Protein AF-A0A1D3LAC5-F1 (afdb_monomer)

Sequence (269 aa):
IGIQTSLENLENKLLKITNINKKINDCLTETESIEKQISSSSINSQDTELSSLQTFLESIKDQKKNIEEQKTELDKLDSEIKSIENEVDQHKKNYEIGIIEKIKENAITNKEEIESIKTSIESTIKNVISVFNTNDLEGINTNENLEKYSTEMNNIYNEFITSYNLIINYSETASKEPITYDQIKNTRITAQNELLKIIESKNKSKSYLDNVKIKEVDRIITHFKNKLDNVNDKFTNEYSNINKGLEDISKSIENVKNSTDENSLFDIL

Solvent-accessible surface area (backbone atoms only — not comparable to full-atom values): 14756 Å² total; per-residue (Å²): 109,70,68,61,55,53,49,56,53,48,55,56,47,54,54,50,52,54,53,50,53,50,53,51,50,52,51,51,54,51,50,54,54,47,53,54,49,62,76,66,65,73,92,83,54,75,69,68,54,49,57,52,52,51,57,48,51,51,52,52,52,54,51,51,51,54,51,56,54,50,49,55,54,51,57,52,48,55,56,52,50,54,50,50,53,53,51,52,52,50,49,56,38,51,52,43,44,52,53,34,48,53,52,38,53,54,48,52,56,51,47,57,54,47,52,51,54,61,68,38,52,65,58,49,52,51,59,64,54,67,77,52,58,71,78,78,47,65,91,63,66,89,60,75,58,51,64,64,52,50,51,54,46,47,52,44,48,50,60,26,50,55,34,47,53,50,33,51,52,45,43,60,54,58,73,44,84,91,72,54,57,69,58,39,48,52,46,35,55,51,42,52,56,33,50,52,50,37,53,50,32,46,52,51,50,54,53,46,55,53,50,52,53,52,52,54,52,52,52,52,52,51,52,51,49,55,52,50,50,53,50,51,52,52,51,52,52,49,52,51,51,51,52,50,52,54,50,53,50,50,52,50,53,50,54,59,72,70,55,90,47,82,75,60,54,71,80,72,109

Mean predicted aligned error: 13.4 Å

Nearest PDB structures (foldseek):
  8to0-assembly1_F  TM=3.897E-01  e=8.262E-01  Mus musculus
  8to0-assembly1_Gc  TM=3.679E-01  e=1.638E+00  Mus musculus

Radius of gyration: 50.39 Å; Cα contacts (8 Å, |Δi|>4): 113; chains: 1; bounding box: 107×32×163 Å

pLDDT: mean 84.92, std 13.56, range [50.66, 98.56]

Secondary structure (DSSP, 8-state):
-HHHHHHHHHHHHHHHHHHHHHHHHHHHHHHHHHHHHHHH--S--TTHHHHHHHHHHHHHHHHHHHHHHHHHHHHHHHHHHHHHHHHHHHHHHHHHHHHHHHHHHHHHHHHHHHHHHHHTHHHHHHHHHTTS-TTTTTT--TTTTHHHHHHHHHHHHHHHHHHHHHHHHHHHHHTSSS--HHHHHHHHHHHHHHHHHHHHHHHHHHHHHHHHHHHHHHHHHHHHHHHHHHHHHHHHHHHHHHHHHHHHHHHHHHHHHH---HHHHTTT-

Organism: Plasmodium chabaudi adami (NCBI:txid5826)

Structure (mmCIF, N/CA/C/O backbone):
data_AF-A0A1D3LAC5-F1
#
_entry.id   AF-A0A1D3LAC5-F1
#
loop_
_atom_site.group_PDB
_atom_site.id
_atom_site.type_symbol
_atom_site.label_atom_id
_atom_site.label_alt_id
_atom_site.label_comp_id
_atom_site.label_asym_id
_atom_site.label_entity_id
_atom_site.label_seq_id
_atom_site.pdbx_PDB_ins_code
_atom_site.Cartn_x
_atom_site.Cartn_y
_atom_site.Cartn_z
_atom_site.occupancy
_atom_site.B_iso_or_equiv
_atom_site.auth_seq_id
_atom_site.auth_comp_id
_atom_site.auth_asym_id
_atom_site.auth_atom_id
_atom_site.pdbx_PDB_model_num
ATOM 1 N N . ILE A 1 1 ? -6.514 -14.540 29.157 1.00 50.88 1 ILE A N 1
ATOM 2 C CA . ILE A 1 1 ? -6.498 -14.793 30.618 1.00 50.88 1 ILE A CA 1
ATOM 3 C C . ILE A 1 1 ? -7.497 -13.870 31.319 1.00 50.88 1 ILE A C 1
ATOM 5 O O . ILE A 1 1 ? -8.486 -14.398 31.791 1.00 50.88 1 ILE A O 1
ATOM 9 N N . GLY A 1 2 ? -7.362 -12.534 31.259 1.00 54.84 2 GLY A N 1
ATOM 10 C CA . GLY A 1 2 ? -8.310 -11.599 31.907 1.00 54.84 2 GLY A CA 1
ATOM 11 C C . GLY A 1 2 ? -9.797 -11.791 31.555 1.00 54.84 2 GLY A C 1
ATOM 12 O O . GLY A 1 2 ? -10.600 -12.011 32.448 1.00 54.84 2 GLY A O 1
ATOM 13 N N . ILE A 1 3 ? -10.160 -11.821 30.264 1.00 51.50 3 ILE A N 1
ATOM 14 C CA . ILE A 1 3 ? -11.568 -11.968 29.822 1.00 51.50 3 ILE A CA 1
ATOM 15 C C . ILE A 1 3 ? -12.201 -13.282 30.301 1.00 51.50 3 ILE A C 1
ATOM 17 O O . ILE A 1 3 ? -13.363 -13.303 30.685 1.00 51.50 3 ILE A O 1
ATOM 21 N N . GLN A 1 4 ? -11.440 -14.377 30.288 1.00 61.69 4 GLN A N 1
ATOM 22 C CA . GLN A 1 4 ? -11.945 -15.697 30.665 1.00 61.69 4 GLN A CA 1
ATOM 23 C C . GLN A 1 4 ? -12.193 -15.786 32.173 1.00 61.69 4 GLN A C 1
ATOM 25 O O . GLN A 1 4 ? -13.237 -16.274 32.591 1.00 61.69 4 GLN A O 1
ATOM 30 N N . THR A 1 5 ? -11.292 -15.209 32.973 1.00 68.88 5 THR A N 1
ATOM 31 C CA . THR A 1 5 ? -11.492 -15.047 34.416 1.00 68.88 5 THR A CA 1
ATOM 32 C C . THR A 1 5 ? -12.693 -14.146 34.717 1.00 68.88 5 THR A C 1
ATOM 34 O O . THR A 1 5 ? -13.480 -14.466 35.603 1.00 68.88 5 THR A O 1
ATOM 37 N N . SER A 1 6 ? -12.890 -13.057 33.966 1.00 59.47 6 SER A N 1
ATOM 38 C CA . SER A 1 6 ? -14.070 -12.193 34.119 1.00 59.47 6 SER A CA 1
ATOM 39 C C . SER A 1 6 ? -15.375 -12.911 33.752 1.00 59.47 6 SER A C 1
ATOM 41 O O . SER A 1 6 ? -16.377 -12.717 34.437 1.00 59.47 6 SER A O 1
ATOM 43 N N . LEU A 1 7 ? -15.363 -13.773 32.727 1.00 65.44 7 LEU A N 1
ATOM 44 C CA . LEU A 1 7 ? -16.531 -14.547 32.293 1.00 65.44 7 LEU A CA 1
ATOM 45 C C . LEU A 1 7 ? -16.942 -15.601 33.333 1.00 65.44 7 LEU A C 1
ATOM 47 O O . LEU A 1 7 ? -18.101 -15.638 33.735 1.00 65.44 7 LEU A O 1
ATOM 51 N N . GLU A 1 8 ? -15.989 -16.396 33.831 1.00 72.94 8 GLU A N 1
ATOM 52 C CA . GLU A 1 8 ? -16.229 -17.370 34.913 1.00 72.94 8 GLU A CA 1
ATOM 53 C C . GLU A 1 8 ? -16.751 -16.688 36.183 1.00 72.94 8 GLU A C 1
ATOM 55 O O . GLU A 1 8 ? -17.609 -17.214 36.899 1.00 72.94 8 GLU A O 1
ATOM 60 N N . ASN A 1 9 ? -16.244 -15.490 36.479 1.00 69.19 9 ASN A N 1
ATOM 61 C CA . ASN A 1 9 ? -16.704 -14.719 37.624 1.00 69.19 9 ASN A CA 1
ATOM 62 C C . ASN A 1 9 ? -18.143 -14.209 37.415 1.00 69.19 9 ASN A C 1
ATOM 64 O O . ASN A 1 9 ? -18.931 -14.201 38.360 1.00 69.19 9 ASN A O 1
ATOM 68 N N . LEU A 1 10 ? -18.511 -13.837 36.183 1.00 69.88 10 LEU A N 1
ATOM 69 C CA . LEU A 1 10 ? -19.877 -13.454 35.817 1.00 69.88 10 LEU A CA 1
ATOM 70 C C . LEU A 1 10 ? -20.845 -14.638 35.957 1.00 69.88 10 LEU A C 1
ATOM 72 O O . LEU A 1 10 ? -21.894 -14.492 36.580 1.00 69.88 10 LEU A O 1
ATOM 76 N N . GLU A 1 11 ? -20.477 -15.818 35.452 1.00 74.25 11 GLU A N 1
ATOM 77 C CA . GLU A 1 11 ? -21.284 -17.043 35.558 1.00 74.25 11 GLU A CA 1
ATOM 78 C C . GLU A 1 11 ? -21.537 -17.434 37.020 1.00 74.25 11 GLU A C 1
ATOM 80 O O . GLU A 1 11 ? -22.682 -17.661 37.423 1.00 74.25 11 GLU A O 1
ATOM 85 N N . ASN A 1 12 ? -20.492 -17.417 37.853 1.00 75.62 12 ASN A N 1
ATOM 86 C CA . ASN A 1 12 ? -20.621 -17.680 39.288 1.00 75.62 12 ASN A CA 1
ATOM 87 C C . ASN A 1 12 ? -21.532 -16.666 39.997 1.00 75.62 12 ASN A C 1
ATOM 89 O O . ASN A 1 12 ? -22.262 -17.019 40.926 1.00 75.62 12 ASN A O 1
ATOM 93 N N . LYS A 1 13 ? -21.516 -15.399 39.574 1.00 65.69 13 LYS A N 1
ATOM 94 C CA . LYS A 1 13 ? -22.387 -14.355 40.131 1.00 65.69 13 LYS A CA 1
ATOM 95 C C . LYS A 1 13 ? -23.838 -14.507 39.675 1.00 65.69 13 LYS A C 1
ATOM 97 O O . LYS A 1 13 ? -24.741 -14.335 40.489 1.00 65.69 13 LYS A O 1
ATOM 102 N N . LEU A 1 14 ? -24.070 -14.913 38.429 1.00 73.94 14 LEU A N 1
ATOM 103 C CA . LEU A 1 14 ? -25.402 -15.214 37.892 1.00 73.94 14 LEU A CA 1
ATOM 104 C C . LEU A 1 14 ? -26.057 -16.381 38.652 1.00 73.94 14 LEU A C 1
ATOM 106 O O . LEU A 1 14 ? -27.243 -16.341 38.995 1.00 73.94 14 LEU A O 1
ATOM 110 N N . LEU A 1 15 ? -25.247 -17.372 39.032 1.00 77.19 15 LEU A N 1
ATOM 111 C CA . LEU A 1 15 ? -25.662 -18.460 39.914 1.00 77.19 15 LEU A CA 1
ATOM 112 C C . LEU A 1 15 ? -26.063 -17.952 41.315 1.00 77.19 15 LEU A C 1
ATOM 114 O O . LEU A 1 15 ? -27.087 -18.372 41.858 1.00 77.19 15 LEU A O 1
ATOM 118 N N . LYS A 1 16 ? -25.302 -17.007 41.891 1.00 73.69 16 LYS A N 1
ATOM 119 C CA . LYS A 1 16 ? -25.636 -16.378 43.185 1.00 73.69 16 LYS A CA 1
ATOM 120 C C . LYS A 1 16 ? -26.942 -15.581 43.128 1.00 73.69 16 LYS A C 1
ATOM 122 O O . LYS A 1 16 ? -27.767 -15.751 44.021 1.00 73.69 16 LYS A O 1
ATOM 127 N N . ILE A 1 17 ? -27.167 -14.790 42.074 1.00 71.75 17 ILE A N 1
ATOM 128 C CA . ILE A 1 17 ? -28.430 -14.055 41.861 1.00 71.75 17 ILE A CA 1
ATOM 129 C C . ILE A 1 17 ? -29.613 -15.024 41.814 1.00 71.75 17 ILE A C 1
ATOM 131 O O . ILE A 1 17 ? -30.630 -14.797 42.464 1.00 71.75 17 ILE A O 1
ATOM 135 N N . THR A 1 18 ? -29.467 -16.133 41.088 1.00 75.88 18 THR A N 1
ATOM 136 C CA . THR A 1 18 ? -30.522 -17.149 40.971 1.00 75.88 18 THR A CA 1
ATOM 137 C C . THR A 1 18 ? -30.885 -17.739 42.340 1.00 75.88 18 THR A C 1
ATOM 139 O O . THR A 1 18 ? -32.064 -17.895 42.662 1.00 75.88 18 THR A O 1
ATOM 142 N N . ASN A 1 19 ? -29.883 -17.995 43.188 1.00 73.38 19 ASN A N 1
ATOM 143 C CA . ASN A 1 19 ? -30.097 -18.454 44.562 1.00 73.38 19 ASN A CA 1
ATOM 144 C C . ASN A 1 19 ? -30.759 -17.395 45.459 1.00 73.38 19 ASN A C 1
ATOM 146 O O . ASN A 1 19 ? -31.609 -17.749 46.274 1.00 73.38 19 ASN A O 1
ATOM 150 N N . ILE A 1 20 ? -30.392 -16.118 45.319 1.00 70.31 20 ILE A N 1
ATOM 151 C CA . ILE A 1 20 ? -31.020 -15.007 46.052 1.00 70.31 20 ILE A CA 1
ATOM 152 C C . ILE A 1 20 ? -32.495 -14.878 45.656 1.00 70.31 20 ILE A C 1
ATOM 154 O O . ILE A 1 20 ? -33.356 -14.884 46.531 1.00 70.31 20 ILE A O 1
ATOM 158 N N . ASN A 1 21 ? -32.803 -14.871 44.355 1.00 71.19 21 ASN A N 1
ATOM 159 C CA . ASN A 1 21 ? -34.181 -14.818 43.856 1.00 71.19 21 ASN A CA 1
ATOM 160 C C . ASN A 1 21 ? -35.042 -15.954 44.414 1.00 71.19 21 ASN A C 1
ATOM 162 O O . ASN A 1 21 ? -36.188 -15.732 44.798 1.00 71.19 21 ASN A O 1
ATOM 166 N N . LYS A 1 22 ? -34.484 -17.166 44.500 1.00 79.62 22 LYS A N 1
ATOM 167 C CA . LYS A 1 22 ? -35.181 -18.303 45.102 1.00 79.62 22 LYS A CA 1
ATOM 168 C C . LYS A 1 22 ? -35.516 -18.046 46.576 1.00 79.62 22 LYS A C 1
ATOM 170 O O . LYS A 1 22 ? -36.669 -18.195 46.957 1.00 79.62 22 LYS A O 1
ATOM 175 N N . LYS A 1 23 ? -34.546 -17.583 47.373 1.00 72.88 23 LYS A N 1
ATOM 176 C CA . LYS A 1 23 ? -34.752 -17.268 48.799 1.00 72.88 23 LYS A CA 1
ATOM 177 C C . LYS A 1 23 ? -35.753 -16.132 49.022 1.00 72.88 23 LYS A C 1
ATOM 179 O O . LYS A 1 23 ? -36.526 -16.191 49.971 1.00 72.88 23 LYS A O 1
ATOM 184 N N . ILE A 1 24 ? -35.744 -15.109 48.166 1.00 67.88 24 ILE A N 1
ATOM 185 C CA . ILE A 1 24 ? -36.716 -14.007 48.220 1.00 67.88 24 ILE A CA 1
ATOM 186 C C . ILE A 1 24 ? -38.127 -14.532 47.945 1.00 67.88 24 ILE A C 1
ATOM 188 O O . ILE A 1 24 ? -39.043 -14.204 48.694 1.00 67.88 24 ILE A O 1
ATOM 192 N N . ASN A 1 25 ? -38.295 -15.375 46.922 1.00 73.31 25 ASN A N 1
ATOM 193 C CA . ASN A 1 25 ? -39.582 -16.005 46.631 1.00 73.31 25 ASN A CA 1
ATOM 194 C C . ASN A 1 25 ? -40.058 -16.881 47.794 1.00 73.31 25 ASN A C 1
ATOM 196 O O . ASN A 1 25 ? -41.220 -16.783 48.176 1.00 73.31 25 ASN A O 1
ATOM 200 N N . ASP A 1 26 ? -39.173 -17.681 48.395 1.00 76.50 26 ASP A N 1
ATOM 201 C CA . ASP A 1 26 ? -39.514 -18.498 49.566 1.00 76.50 26 ASP A CA 1
ATOM 202 C C . ASP A 1 26 ? -40.033 -17.609 50.716 1.00 76.50 26 ASP A C 1
ATOM 204 O O . ASP A 1 26 ? -41.108 -17.860 51.257 1.00 76.50 26 ASP A O 1
ATOM 208 N N . CYS A 1 27 ? -39.338 -16.501 51.005 1.00 64.56 27 CYS A N 1
ATOM 209 C CA . CYS A 1 27 ? -39.711 -15.525 52.036 1.00 64.56 27 CYS A CA 1
ATOM 210 C C . CYS A 1 27 ? -41.062 -14.837 51.743 1.00 64.56 27 CYS A C 1
ATOM 212 O O . CYS A 1 27 ? -41.895 -14.675 52.636 1.00 64.56 27 CYS A O 1
ATOM 214 N N . LEU A 1 28 ? -41.311 -14.471 50.480 1.00 72.50 28 LEU A N 1
ATOM 215 C CA . LEU A 1 28 ? -42.590 -13.921 50.009 1.00 72.50 28 LEU A CA 1
ATOM 216 C C . LEU A 1 28 ? -43.740 -14.904 50.240 1.00 72.50 28 LEU A C 1
ATOM 218 O O . LEU A 1 28 ? -44.763 -14.536 50.812 1.00 72.50 28 LEU A O 1
ATOM 222 N N . THR A 1 29 ? -43.546 -16.165 49.852 1.00 76.38 29 THR A N 1
ATOM 223 C CA . THR A 1 29 ? -44.562 -17.219 50.001 1.00 76.38 29 THR A CA 1
ATOM 224 C C . THR A 1 29 ? -44.888 -17.473 51.476 1.00 76.38 29 THR A C 1
ATOM 226 O O . THR A 1 29 ? -46.047 -17.659 51.852 1.00 76.38 29 THR A O 1
ATOM 229 N N . GLU A 1 30 ? -43.863 -17.456 52.331 1.00 70.81 30 GLU A N 1
ATOM 230 C CA . GLU A 1 30 ? -44.008 -17.604 53.779 1.00 70.81 30 GLU A CA 1
ATOM 231 C C . GLU A 1 30 ? -44.783 -16.417 54.374 1.00 70.81 30 GLU A C 1
ATOM 233 O O . GLU A 1 30 ? -45.741 -16.617 55.124 1.00 70.81 30 GLU A O 1
ATOM 238 N N . THR A 1 31 ? -44.458 -15.192 53.947 1.00 62.16 31 THR A N 1
ATOM 239 C CA . THR A 1 31 ? -45.144 -13.954 54.356 1.00 62.16 31 THR A CA 1
ATOM 240 C C . THR A 1 31 ? -46.625 -13.947 53.951 1.00 62.16 31 THR A C 1
ATOM 242 O O . THR A 1 31 ? -47.479 -13.566 54.749 1.00 62.16 31 THR A O 1
ATOM 245 N N . GLU A 1 32 ? -46.970 -14.427 52.754 1.00 72.50 32 GLU A N 1
ATOM 246 C CA . GLU A 1 32 ? -48.370 -14.564 52.319 1.00 72.50 32 GLU A CA 1
ATOM 247 C C . GLU A 1 32 ? -49.147 -15.604 53.149 1.00 72.50 32 GLU A C 1
ATOM 249 O O . GLU A 1 32 ? -50.328 -15.423 53.461 1.00 72.50 32 GLU A O 1
ATOM 254 N N . SER A 1 33 ? -48.503 -16.718 53.520 1.00 71.00 33 SER A N 1
ATOM 255 C CA . SER A 1 33 ? -49.101 -17.743 54.392 1.00 71.00 33 SER A CA 1
ATOM 256 C C . SER A 1 33 ? -49.390 -17.189 55.789 1.00 71.00 33 SER A C 1
ATOM 258 O O . SER A 1 33 ? -50.436 -17.449 56.386 1.00 71.00 33 SER A O 1
ATOM 260 N N . ILE A 1 34 ? -48.459 -16.394 56.292 1.00 65.56 34 ILE A N 1
ATOM 261 C CA . ILE A 1 34 ? -48.538 -15.666 57.550 1.00 65.56 34 ILE A CA 1
ATOM 262 C C . ILE A 1 34 ? -49.686 -14.647 57.547 1.00 65.56 34 ILE A C 1
ATOM 264 O O . ILE A 1 34 ? -50.475 -14.605 58.493 1.00 65.56 34 ILE A O 1
ATOM 268 N N . GLU A 1 35 ? -49.807 -13.840 56.488 1.00 64.75 35 GLU A N 1
ATOM 269 C CA . GLU A 1 35 ? -50.856 -12.823 56.358 1.00 64.75 35 GLU A CA 1
ATOM 270 C C . GLU A 1 35 ? -52.247 -13.468 56.442 1.00 64.75 35 GLU A C 1
ATOM 272 O O . GLU A 1 35 ? -53.146 -12.964 57.124 1.00 64.75 35 GLU A O 1
ATOM 277 N N . LYS A 1 36 ? -52.398 -14.654 55.839 1.00 73.31 36 LYS A N 1
ATOM 278 C CA . LYS A 1 36 ? -53.614 -15.471 55.948 1.00 73.31 36 LYS A CA 1
ATOM 279 C C . LYS A 1 36 ? -53.878 -15.964 57.371 1.00 73.31 36 LYS A C 1
ATOM 281 O O . LYS A 1 36 ? -55.032 -15.940 57.792 1.00 73.31 36 LYS A O 1
ATOM 286 N N . GLN A 1 37 ? -52.850 -16.389 58.112 1.00 66.50 37 GLN A N 1
ATOM 287 C CA . GLN A 1 37 ? -53.009 -16.835 59.502 1.00 66.50 37 GLN A CA 1
ATOM 288 C C . GLN A 1 37 ? -53.444 -15.689 60.417 1.00 66.50 37 GLN A C 1
ATOM 290 O O . GLN A 1 37 ? -54.440 -15.838 61.119 1.00 66.50 37 GLN A O 1
ATOM 295 N N . ILE A 1 38 ? -52.783 -14.529 60.345 1.00 62.56 38 ILE A N 1
ATOM 296 C CA . ILE A 1 38 ? -53.146 -13.335 61.132 1.00 62.56 38 ILE A CA 1
ATOM 297 C C . ILE A 1 38 ? -54.580 -12.895 60.826 1.00 62.56 38 ILE A C 1
ATOM 299 O O . ILE A 1 38 ? -55.343 -12.590 61.739 1.00 62.56 38 ILE A O 1
ATOM 303 N N . SER A 1 39 ? -54.970 -12.926 59.549 1.00 64.31 39 SER A N 1
ATOM 304 C CA . SER A 1 39 ? -56.336 -12.605 59.118 1.00 64.31 39 SER A CA 1
ATOM 305 C C . SER A 1 39 ? -57.394 -13.576 59.664 1.00 64.31 39 SER A C 1
ATOM 307 O O . SER A 1 39 ? -58.581 -13.256 59.647 1.00 64.31 39 SER A O 1
ATOM 309 N N . SER A 1 40 ? -56.984 -14.759 60.136 1.00 64.88 40 SER A N 1
ATOM 310 C CA . SER A 1 40 ? -57.863 -15.809 60.669 1.00 64.88 40 SER A CA 1
ATOM 311 C C . SER A 1 40 ? -57.883 -15.913 62.202 1.00 64.88 40 SER A C 1
ATOM 313 O O . SER A 1 40 ? -58.747 -16.603 62.745 1.00 64.88 40 SER A O 1
ATOM 315 N N . SER A 1 41 ? -56.977 -15.229 62.907 1.00 57.31 41 SER A N 1
ATOM 316 C CA . SER A 1 41 ? -56.863 -15.285 64.371 1.00 57.31 41 SER A CA 1
ATOM 317 C C . SER A 1 41 ? -57.956 -14.453 65.065 1.00 57.31 41 SER A C 1
ATOM 319 O O . SER A 1 41 ? -58.149 -13.277 64.756 1.00 57.31 41 SER A O 1
ATOM 321 N N . SER A 1 42 ? -58.675 -15.048 66.026 1.00 50.66 42 SER A N 1
ATOM 322 C CA . SER A 1 42 ? -59.729 -14.403 66.829 1.00 50.66 42 SER A CA 1
ATOM 323 C C . SER A 1 42 ? -59.262 -14.221 68.278 1.00 50.66 42 SER A C 1
ATOM 325 O O . SER A 1 42 ? -58.802 -15.174 68.885 1.00 50.66 42 SER A O 1
ATOM 327 N N . ILE A 1 43 ? -59.445 -13.015 68.833 1.00 51.75 43 ILE A N 1
ATOM 328 C CA . ILE A 1 43 ? -58.823 -12.407 70.042 1.00 51.75 43 ILE A CA 1
ATOM 329 C C . ILE A 1 43 ? -59.030 -13.161 71.394 1.00 51.75 43 ILE A C 1
ATOM 331 O O . ILE A 1 43 ? -58.678 -12.655 72.458 1.00 51.75 43 ILE A O 1
ATOM 335 N N . ASN A 1 44 ? -59.582 -14.373 71.419 1.00 51.28 44 ASN A N 1
ATOM 336 C CA . ASN A 1 44 ? -60.099 -14.987 72.649 1.00 51.28 44 ASN A CA 1
ATOM 337 C C . ASN A 1 44 ? -59.150 -15.927 73.437 1.00 51.28 44 ASN A C 1
ATOM 339 O O . ASN A 1 44 ? -59.629 -16.554 74.382 1.00 51.28 44 ASN A O 1
ATOM 343 N N . SER A 1 45 ? -57.836 -16.018 73.166 1.00 51.38 45 SER A N 1
ATOM 344 C CA . SER A 1 45 ? -56.907 -16.816 74.006 1.00 51.38 45 SER A CA 1
ATOM 345 C C . SER A 1 45 ? -55.577 -16.107 74.329 1.00 51.38 45 SER A C 1
ATOM 347 O O . SER A 1 45 ? -54.519 -16.367 73.762 1.00 51.38 45 SER A O 1
ATOM 349 N N . GLN A 1 46 ? -55.632 -15.217 75.324 1.00 55.78 46 GLN A N 1
ATOM 350 C CA . GLN A 1 46 ? -54.674 -14.122 75.532 1.00 55.78 46 GLN A CA 1
ATOM 351 C C . GLN A 1 46 ? -53.213 -14.471 75.897 1.00 55.78 46 GLN A C 1
ATOM 353 O O . GLN A 1 46 ? -52.362 -13.622 75.655 1.00 55.78 46 GLN A O 1
ATOM 358 N N . ASP A 1 47 ? -52.867 -15.660 76.406 1.00 53.81 47 ASP A N 1
ATOM 359 C CA . ASP A 1 47 ? -51.478 -15.936 76.849 1.00 53.81 47 ASP A CA 1
ATOM 360 C C . ASP A 1 47 ? -50.657 -16.793 75.870 1.00 53.81 47 ASP A C 1
ATOM 362 O O . ASP A 1 47 ? -49.459 -16.568 75.687 1.00 53.81 47 ASP A O 1
ATOM 366 N N . THR A 1 48 ? -51.282 -17.761 75.194 1.00 56.50 48 THR A N 1
ATOM 367 C CA . THR A 1 48 ? -50.595 -18.620 74.210 1.00 56.50 48 THR A CA 1
ATOM 368 C C . THR A 1 48 ? -50.500 -17.940 72.839 1.00 56.50 48 THR A C 1
ATOM 370 O O . THR A 1 48 ? -49.493 -18.090 72.146 1.00 56.50 48 THR A O 1
ATOM 373 N N . GLU A 1 49 ? -51.494 -17.119 72.471 1.00 57.31 49 GLU A N 1
ATOM 374 C CA . GLU A 1 49 ? -51.448 -16.300 71.250 1.00 57.31 49 GLU A CA 1
ATOM 375 C C . GLU A 1 49 ? -50.359 -15.223 71.332 1.00 57.31 49 GLU A C 1
ATOM 377 O O . GLU A 1 49 ? -49.662 -14.984 70.346 1.00 57.31 49 GLU A O 1
ATOM 382 N N . LEU A 1 50 ? -50.128 -14.633 72.510 1.00 56.00 50 LEU A N 1
ATOM 383 C CA . LEU A 1 50 ? -49.149 -13.558 72.687 1.00 56.00 50 LEU A CA 1
ATOM 384 C C . LEU A 1 50 ? -47.699 -14.041 72.515 1.00 56.00 50 LEU A C 1
ATOM 386 O O . LEU A 1 50 ? -46.917 -13.391 71.821 1.00 56.00 50 LEU A O 1
ATOM 390 N N . SER A 1 51 ? -47.335 -15.201 73.081 1.00 63.66 51 SER A N 1
ATOM 391 C CA . SER A 1 51 ? -45.975 -15.746 72.922 1.00 63.66 51 SER A CA 1
ATOM 392 C C . SER A 1 51 ? -45.700 -16.182 71.478 1.00 63.66 51 SER A C 1
ATOM 394 O O . SER A 1 51 ? -44.580 -16.032 70.977 1.00 63.66 51 SER A O 1
ATOM 396 N N . SER A 1 52 ? -46.729 -16.697 70.794 1.00 65.75 52 SER A N 1
ATOM 397 C CA . SER A 1 52 ? -46.653 -17.062 69.379 1.00 65.75 52 SER A CA 1
ATOM 398 C C . SER A 1 52 ? -46.444 -15.828 68.497 1.00 65.75 52 SER A C 1
ATOM 400 O O . SER A 1 52 ? -45.526 -15.822 67.682 1.00 65.75 52 SER A O 1
ATOM 402 N N . LEU A 1 53 ? -47.179 -14.739 68.754 1.00 64.06 53 LEU A N 1
ATOM 403 C CA . LEU A 1 53 ? -47.031 -13.446 68.080 1.00 64.06 53 LEU A CA 1
ATOM 404 C C . LEU A 1 53 ? -45.656 -12.806 68.313 1.00 64.06 53 LEU A C 1
ATOM 406 O O . LEU A 1 53 ? -45.128 -12.131 67.433 1.00 64.06 53 LEU A O 1
ATOM 410 N N . GLN A 1 54 ? -45.055 -13.019 69.482 1.00 69.25 54 GLN A N 1
ATOM 411 C CA . GLN A 1 54 ? -43.747 -12.460 69.813 1.00 69.25 54 GLN A CA 1
ATOM 412 C C . GLN A 1 54 ? -42.610 -13.200 69.096 1.00 69.25 54 GLN A C 1
ATOM 414 O O . GLN A 1 54 ? -41.757 -12.571 68.476 1.00 69.25 54 GLN A O 1
ATOM 419 N N . THR A 1 55 ? -42.661 -14.536 69.087 1.00 74.69 55 THR A N 1
ATOM 420 C CA . THR A 1 55 ? -41.724 -15.377 68.314 1.00 74.69 55 THR A CA 1
ATOM 421 C C . THR A 1 55 ? -41.846 -15.078 66.817 1.00 74.69 55 THR A C 1
ATOM 423 O O . THR A 1 55 ? -40.860 -15.005 66.085 1.00 74.69 55 THR A O 1
ATOM 426 N N . PHE A 1 56 ? -43.078 -14.837 66.384 1.00 64.56 56 PHE A N 1
ATOM 427 C CA . PHE A 1 56 ? -43.430 -14.449 65.035 1.00 64.56 56 PHE A CA 1
ATOM 428 C C . PHE A 1 56 ? -42.850 -13.078 64.626 1.00 64.56 56 PHE A C 1
ATOM 430 O O . PHE A 1 56 ? -42.248 -12.945 63.559 1.00 64.56 56 PHE A O 1
ATOM 437 N N . LEU A 1 57 ? -42.944 -12.068 65.497 1.00 71.12 57 LEU A N 1
ATOM 438 C CA . LEU A 1 57 ? -42.349 -10.749 65.261 1.00 71.12 57 LEU A CA 1
ATOM 439 C C . LEU A 1 57 ? -40.815 -10.818 65.157 1.00 71.12 57 LEU A C 1
ATOM 441 O O . LEU A 1 57 ? -40.227 -10.128 64.323 1.00 71.12 57 LEU A O 1
ATOM 445 N N . GLU A 1 58 ? -40.167 -11.639 65.986 1.00 77.31 58 GLU A N 1
ATOM 446 C CA . GLU A 1 58 ? -38.717 -11.864 65.922 1.00 77.31 58 GLU A CA 1
ATOM 447 C C . GLU A 1 58 ? -38.308 -12.504 64.582 1.00 77.31 58 GLU A C 1
ATOM 449 O O . GLU A 1 58 ? -37.371 -12.027 63.943 1.00 77.31 58 GLU A O 1
ATOM 454 N N . SER A 1 59 ? -39.074 -13.486 64.089 1.00 76.00 59 SER A N 1
ATOM 455 C CA . SER A 1 59 ? -38.843 -14.100 62.773 1.00 76.00 59 SER A CA 1
ATOM 456 C C . SER A 1 59 ? -38.934 -13.088 61.621 1.00 76.00 59 SER A C 1
ATOM 458 O O . SER A 1 59 ? -38.053 -13.073 60.759 1.00 76.00 59 SER A O 1
ATOM 460 N N . ILE A 1 60 ? -39.920 -12.178 61.634 1.00 72.38 60 ILE A N 1
ATOM 461 C CA . ILE A 1 60 ? -40.011 -11.101 60.630 1.00 72.38 60 ILE A CA 1
ATOM 462 C C . ILE A 1 60 ? -38.798 -10.165 60.709 1.00 72.38 60 ILE A C 1
ATOM 464 O O . ILE A 1 60 ? -38.279 -9.740 59.674 1.00 72.38 60 ILE A O 1
ATOM 468 N N . LYS A 1 61 ? -38.336 -9.804 61.914 1.00 78.06 61 LYS A N 1
ATOM 469 C CA . LYS A 1 61 ? -37.154 -8.935 62.064 1.00 78.06 61 LYS A CA 1
ATOM 470 C C . LYS A 1 61 ? -35.906 -9.588 61.474 1.00 78.06 61 LYS A C 1
ATOM 472 O O . LYS A 1 61 ? -35.153 -8.908 60.775 1.00 78.06 61 LYS A O 1
ATOM 477 N N . ASP A 1 62 ? -35.714 -10.881 61.716 1.00 81.00 62 ASP A N 1
ATOM 478 C CA . ASP A 1 62 ? -34.588 -11.640 61.168 1.00 81.00 62 ASP A CA 1
ATOM 479 C C . ASP A 1 62 ? -34.666 -11.734 59.638 1.00 81.00 62 ASP A C 1
ATOM 481 O O . ASP A 1 62 ? -33.672 -11.495 58.946 1.00 81.00 62 ASP A O 1
ATOM 485 N N . GLN A 1 63 ? -35.858 -11.986 59.088 1.00 72.69 63 GLN A N 1
ATOM 486 C CA . GLN A 1 63 ? -36.089 -11.971 57.640 1.00 72.69 63 GLN A CA 1
ATOM 487 C C . GLN A 1 63 ? -35.819 -10.589 57.030 1.00 72.69 63 GLN A C 1
ATOM 489 O O . GLN A 1 63 ? -35.122 -10.489 56.019 1.00 72.69 63 GLN A O 1
ATOM 494 N N . LYS A 1 64 ? -36.303 -9.511 57.659 1.00 77.81 64 LYS A N 1
ATOM 495 C CA . LYS A 1 64 ? -36.043 -8.133 57.223 1.00 77.81 64 LYS A CA 1
ATOM 496 C C . LYS A 1 64 ? -34.545 -7.836 57.183 1.00 77.81 64 LYS A C 1
ATOM 498 O O . LYS A 1 64 ? -34.063 -7.296 56.189 1.00 77.81 64 LYS A O 1
ATOM 503 N N . LYS A 1 65 ? -33.808 -8.209 58.232 1.00 83.25 65 LYS A N 1
ATOM 504 C CA . LYS A 1 65 ? -32.353 -8.026 58.295 1.00 83.25 65 LYS A CA 1
ATOM 505 C C . LYS A 1 65 ? -31.645 -8.782 57.165 1.00 83.25 65 LYS A C 1
ATOM 507 O O . LYS A 1 65 ? -30.792 -8.210 56.495 1.00 83.25 65 LYS A O 1
ATOM 512 N N . ASN A 1 66 ? -32.044 -10.026 56.901 1.00 81.62 66 ASN A N 1
ATOM 513 C CA . ASN A 1 66 ? -31.506 -10.826 55.798 1.00 81.62 66 ASN A CA 1
ATOM 514 C C . ASN A 1 66 ? -31.777 -10.175 54.422 1.00 81.62 66 ASN A C 1
ATOM 516 O O . ASN A 1 66 ? -30.897 -10.143 53.565 1.00 81.62 66 ASN A O 1
ATOM 520 N N . ILE A 1 67 ? -32.962 -9.588 54.215 1.00 78.81 67 ILE A N 1
ATOM 521 C CA . ILE A 1 67 ? -33.291 -8.843 52.984 1.00 78.81 67 ILE A CA 1
ATOM 522 C C . ILE A 1 67 ? -32.422 -7.581 52.843 1.00 78.81 67 ILE A C 1
ATOM 524 O O . ILE A 1 67 ? -31.926 -7.296 51.752 1.00 78.81 67 ILE A O 1
ATOM 528 N N . GLU A 1 68 ? -32.205 -6.828 53.925 1.00 80.81 68 GLU A N 1
ATOM 529 C CA . GLU A 1 68 ? -31.335 -5.639 53.924 1.00 80.81 68 GLU A CA 1
ATOM 530 C C . GLU A 1 68 ? -29.867 -5.994 53.613 1.00 80.81 68 GLU A C 1
ATOM 532 O O . GLU A 1 68 ? -29.203 -5.291 52.840 1.00 80.81 68 GLU A O 1
ATOM 537 N N . GLU A 1 69 ? -29.370 -7.114 54.146 1.00 82.44 69 GLU A N 1
ATOM 538 C CA . GLU A 1 69 ? -28.038 -7.649 53.834 1.00 82.44 69 GLU A CA 1
ATOM 539 C C . GLU A 1 69 ? -27.922 -8.040 52.348 1.00 82.44 69 GLU A C 1
ATOM 541 O O . GLU A 1 69 ? -26.989 -7.602 51.669 1.00 82.44 69 GLU A O 1
ATOM 546 N N . GLN A 1 70 ? -28.903 -8.768 51.802 1.00 77.00 70 GLN A N 1
ATOM 547 C CA . GLN A 1 70 ? -28.926 -9.159 50.384 1.00 77.00 70 GLN A CA 1
ATOM 548 C C . GLN A 1 70 ? -29.015 -7.960 49.435 1.00 77.00 70 GLN A C 1
ATOM 550 O O . GLN A 1 70 ? -28.343 -7.939 48.404 1.00 77.00 70 GLN A O 1
ATOM 555 N N . LYS A 1 71 ? -29.798 -6.931 49.783 1.00 80.88 71 LYS A N 1
ATOM 556 C CA . LYS A 1 71 ? -29.859 -5.683 49.009 1.00 80.88 71 LYS A CA 1
ATOM 557 C C . LYS A 1 71 ? -28.480 -5.027 48.904 1.00 80.88 71 LYS A C 1
ATOM 559 O O . LYS A 1 71 ? -28.077 -4.612 47.822 1.00 80.88 71 LYS A O 1
ATOM 564 N N . THR A 1 72 ? -27.739 -4.993 50.010 1.00 83.69 72 THR A N 1
ATOM 565 C CA . THR A 1 72 ? -26.386 -4.420 50.052 1.00 83.69 72 THR A CA 1
ATOM 566 C C . THR A 1 72 ? -25.405 -5.203 49.169 1.00 83.69 72 THR A C 1
ATOM 568 O O . THR A 1 72 ? -24.515 -4.612 48.554 1.00 83.69 72 THR A O 1
ATOM 571 N N . GLU A 1 73 ? -25.543 -6.530 49.081 1.00 79.31 73 GLU A N 1
ATOM 572 C CA . GLU A 1 73 ? -24.774 -7.343 48.126 1.00 79.31 73 GLU A CA 1
ATOM 573 C C . GLU A 1 73 ? -25.147 -7.037 46.670 1.00 79.31 73 GLU A C 1
ATOM 575 O O . GLU A 1 73 ? -24.259 -6.954 45.819 1.00 79.31 73 GLU A O 1
ATOM 580 N N . LEU A 1 74 ? -26.435 -6.822 46.387 1.00 78.69 74 LEU A N 1
ATOM 581 C CA . LEU A 1 74 ? -26.927 -6.485 45.051 1.00 78.69 74 LEU A CA 1
ATOM 582 C C . LEU A 1 74 ? -26.393 -5.126 44.565 1.00 78.69 74 LEU A C 1
ATOM 584 O O . LEU A 1 74 ? -25.940 -5.017 43.428 1.00 78.69 74 LEU A O 1
ATOM 588 N N . ASP A 1 75 ? -26.374 -4.117 45.442 1.00 80.06 75 ASP A N 1
ATOM 589 C CA . ASP A 1 75 ? -25.853 -2.776 45.137 1.00 80.06 75 ASP A CA 1
ATOM 590 C C . ASP A 1 75 ? -24.349 -2.807 44.801 1.00 80.06 75 ASP A C 1
ATOM 592 O O . ASP A 1 75 ? -23.885 -2.106 43.898 1.00 80.06 75 ASP A O 1
ATOM 596 N N . LYS A 1 76 ? -23.565 -3.662 45.478 1.00 83.19 76 LYS A N 1
ATOM 597 C CA . LYS A 1 76 ? -22.151 -3.885 45.120 1.00 83.19 76 LYS A CA 1
ATOM 598 C C . LYS A 1 76 ? -22.020 -4.485 43.724 1.00 83.19 76 LYS A C 1
ATOM 600 O O . LYS A 1 76 ? -21.145 -4.074 42.961 1.00 83.19 76 LYS A O 1
ATOM 605 N N . LEU A 1 77 ? -22.903 -5.419 43.383 1.00 80.44 77 LEU A N 1
ATOM 606 C CA . LEU A 1 77 ? -22.888 -6.116 42.104 1.00 80.44 77 LEU A CA 1
ATOM 607 C C . LEU A 1 77 ? -23.133 -5.160 40.920 1.00 80.44 77 LEU A C 1
ATOM 609 O O . LEU A 1 77 ? -22.474 -5.302 39.893 1.00 80.44 77 LEU A O 1
ATOM 613 N N . ASP A 1 78 ? -23.991 -4.142 41.079 1.00 79.50 78 ASP A N 1
ATOM 614 C CA . ASP A 1 78 ? -24.217 -3.089 40.067 1.00 79.50 78 ASP A CA 1
ATOM 615 C C . ASP A 1 78 ? -22.936 -2.296 39.750 1.00 79.50 78 ASP A C 1
ATOM 617 O O . ASP A 1 78 ? -22.601 -2.059 38.587 1.00 79.50 78 ASP A O 1
ATOM 621 N N . SER A 1 79 ? -22.167 -1.932 40.783 1.00 82.31 79 SER A N 1
ATOM 622 C CA . SER A 1 79 ? -20.893 -1.225 40.597 1.00 82.31 79 SER A CA 1
ATOM 623 C C . SER A 1 79 ? -19.846 -2.074 39.867 1.00 82.31 79 SER A C 1
ATOM 625 O O . SER A 1 79 ? -19.109 -1.570 39.017 1.00 82.31 79 SER A O 1
ATOM 627 N N . GLU A 1 80 ? -19.817 -3.379 40.146 1.00 81.75 80 GLU A N 1
ATOM 628 C CA . GLU A 1 80 ? -18.912 -4.324 39.494 1.00 81.75 80 GLU A CA 1
ATOM 629 C C . GLU A 1 80 ? -19.297 -4.561 38.028 1.00 81.75 80 GLU A C 1
ATOM 631 O O . GLU A 1 80 ? -18.410 -4.622 37.177 1.00 81.75 80 GLU A O 1
ATOM 636 N N . ILE A 1 81 ? -20.598 -4.632 37.710 1.00 80.88 81 ILE A N 1
ATOM 637 C CA . ILE A 1 81 ? -21.093 -4.721 36.326 1.00 80.88 81 ILE A CA 1
ATOM 638 C C . ILE A 1 81 ? -20.624 -3.508 35.519 1.00 80.88 81 ILE A C 1
ATOM 640 O O . ILE A 1 81 ? -20.002 -3.685 34.473 1.00 80.88 81 ILE A O 1
ATOM 644 N N . LYS A 1 82 ? -20.816 -2.288 36.037 1.00 86.19 82 LYS A N 1
ATOM 645 C CA . LYS A 1 82 ? -20.349 -1.056 35.373 1.00 86.19 82 LYS A CA 1
ATOM 646 C C . LYS A 1 82 ? -18.838 -1.050 35.146 1.00 86.19 82 LYS A C 1
ATOM 648 O O . LYS A 1 82 ? -18.368 -0.574 34.115 1.00 86.19 82 LYS A O 1
ATOM 653 N N . SER A 1 83 ? -18.061 -1.580 36.093 1.00 86.31 83 SER A N 1
ATOM 654 C CA . SER A 1 83 ? -16.609 -1.724 35.927 1.00 86.31 83 SER A CA 1
ATOM 655 C C . SER A 1 83 ? -16.263 -2.661 34.768 1.00 86.31 83 SER A C 1
ATOM 657 O O . SER A 1 83 ? -15.423 -2.320 33.939 1.00 86.31 83 SER A O 1
ATOM 659 N N . ILE A 1 84 ? -16.936 -3.813 34.675 1.00 83.50 84 ILE A N 1
ATOM 660 C CA . ILE A 1 84 ? -16.732 -4.788 33.594 1.00 83.50 84 ILE A CA 1
ATOM 661 C C . ILE A 1 84 ? -17.128 -4.191 32.239 1.00 83.50 84 ILE A C 1
ATOM 663 O O . ILE A 1 84 ? -16.399 -4.358 31.265 1.00 83.50 84 ILE A O 1
ATOM 667 N N . GLU A 1 85 ? -18.252 -3.477 32.159 1.00 85.38 85 GLU A N 1
ATOM 668 C CA . GLU A 1 85 ? -18.693 -2.811 30.926 1.00 85.38 85 GLU A CA 1
ATOM 669 C C . GLU A 1 85 ? -17.647 -1.803 30.429 1.00 85.38 85 GLU A C 1
ATOM 671 O O . GLU A 1 85 ? -17.266 -1.832 29.256 1.00 85.38 85 GLU A O 1
ATOM 676 N N . ASN A 1 86 ? -17.104 -0.986 31.338 1.00 87.69 86 ASN A N 1
ATOM 677 C CA . ASN A 1 86 ? -16.035 -0.039 31.021 1.00 87.69 86 ASN A CA 1
ATOM 678 C C . ASN A 1 86 ? -14.750 -0.743 30.548 1.00 87.69 86 ASN A C 1
ATOM 680 O O . ASN A 1 86 ? -14.134 -0.306 29.574 1.00 87.69 86 ASN A O 1
ATOM 684 N N . GLU A 1 87 ? -14.345 -1.838 31.200 1.00 87.50 87 GLU A N 1
ATOM 685 C CA . GLU A 1 87 ? -13.184 -2.637 30.779 1.00 87.50 87 GLU A CA 1
ATOM 686 C C . GLU A 1 87 ? -13.382 -3.240 29.384 1.00 87.50 87 GLU A C 1
ATOM 688 O O . GLU A 1 87 ? -12.488 -3.168 28.536 1.00 87.50 87 GLU A O 1
ATOM 693 N N . VAL A 1 88 ? -14.559 -3.813 29.122 1.00 87.19 88 VAL A N 1
ATOM 694 C CA . VAL A 1 88 ? -14.912 -4.391 27.820 1.00 87.19 88 VAL A CA 1
ATOM 695 C C . VAL A 1 88 ? -14.855 -3.326 26.728 1.00 87.19 88 VAL A C 1
ATOM 697 O O . VAL A 1 88 ? -14.279 -3.571 25.665 1.00 87.19 88 VAL A O 1
ATOM 700 N N . ASP A 1 89 ? -15.401 -2.139 26.976 1.00 87.81 89 ASP A N 1
ATOM 701 C CA . ASP A 1 89 ? -15.367 -1.050 26.004 1.00 87.81 89 ASP A CA 1
ATOM 702 C C . ASP A 1 89 ? -13.950 -0.518 25.775 1.00 87.81 89 ASP A C 1
ATOM 704 O O . ASP A 1 89 ? -13.566 -0.296 24.623 1.00 87.81 89 ASP A O 1
ATOM 708 N N . GLN A 1 90 ? -13.123 -0.414 26.819 1.00 89.38 90 GLN A N 1
ATOM 709 C CA . GLN A 1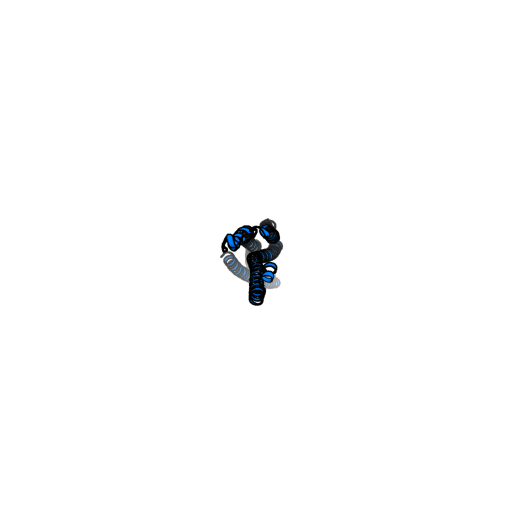 90 ? -11.714 -0.060 26.651 1.00 89.38 90 GLN A CA 1
ATOM 710 C C . GLN A 1 90 ? -10.959 -1.111 25.826 1.00 89.38 90 GLN A C 1
ATOM 712 O O . GLN A 1 90 ? -10.175 -0.767 24.941 1.00 89.38 90 GLN A O 1
ATOM 717 N N . HIS A 1 91 ? -11.217 -2.401 26.054 1.00 90.25 91 HIS A N 1
ATOM 718 C CA . HIS A 1 91 ? -10.610 -3.472 25.267 1.00 90.25 91 HIS A CA 1
ATOM 719 C C . HIS A 1 91 ? -11.017 -3.424 23.792 1.00 90.25 91 HIS A C 1
ATOM 721 O O . HIS A 1 91 ? -10.154 -3.595 22.927 1.00 90.25 91 HIS A O 1
ATOM 727 N N . LYS A 1 92 ? -12.290 -3.139 23.485 1.00 91.38 92 LYS A N 1
ATOM 728 C CA . LYS A 1 92 ? -12.747 -2.938 22.099 1.00 91.38 92 LYS A CA 1
ATOM 729 C C . LYS A 1 92 ? -12.007 -1.780 21.430 1.00 91.38 92 LYS A C 1
ATOM 731 O O . LYS A 1 92 ? -11.554 -1.928 20.298 1.00 91.38 92 LYS A O 1
ATOM 736 N N . LYS A 1 93 ? -11.851 -0.647 22.125 1.00 93.06 93 LYS A N 1
ATOM 737 C CA . LYS A 1 93 ? -11.088 0.505 21.618 1.00 93.06 93 LYS A CA 1
ATOM 738 C C . LYS A 1 93 ? -9.629 0.137 21.349 1.00 93.06 93 LYS A C 1
ATOM 740 O O . LYS A 1 93 ? -9.138 0.353 20.245 1.00 93.06 93 LYS A O 1
ATOM 745 N N . ASN A 1 94 ? -8.966 -0.489 22.322 1.00 92.62 94 ASN A N 1
ATOM 746 C CA . ASN A 1 94 ? -7.565 -0.897 22.210 1.00 92.62 94 ASN A CA 1
ATOM 747 C C . ASN A 1 94 ? -7.338 -1.886 21.056 1.00 92.62 94 ASN A C 1
ATOM 749 O O . ASN A 1 94 ? -6.318 -1.807 20.376 1.00 92.62 94 ASN A O 1
ATOM 753 N N . TYR A 1 95 ? -8.284 -2.798 20.812 1.00 94.69 95 TYR A N 1
ATOM 754 C CA . TYR A 1 95 ? -8.223 -3.721 19.679 1.00 94.69 95 TYR A CA 1
ATOM 755 C C . TYR A 1 95 ? -8.201 -2.978 18.335 1.00 94.69 95 TYR A C 1
ATOM 757 O O . TYR A 1 95 ? -7.348 -3.247 17.490 1.00 94.69 95 TYR A O 1
ATOM 765 N N . GLU A 1 96 ? -9.098 -2.008 18.151 1.00 96.12 96 GLU A N 1
ATOM 766 C CA . GLU A 1 96 ? -9.155 -1.207 16.924 1.00 96.12 96 GLU A CA 1
ATOM 767 C C . GLU A 1 96 ? -7.902 -0.326 16.757 1.00 96.12 96 GLU A C 1
ATOM 769 O O . GLU A 1 96 ? -7.341 -0.268 15.662 1.00 96.12 96 GLU A O 1
ATOM 774 N N . ILE A 1 97 ? -7.404 0.289 17.840 1.00 95.56 97 ILE A N 1
ATOM 775 C CA . ILE A 1 97 ? -6.134 1.043 17.844 1.00 95.56 97 ILE A CA 1
ATOM 776 C C . ILE A 1 97 ? -4.967 0.138 17.429 1.00 95.56 97 ILE A C 1
ATOM 778 O O . ILE A 1 97 ? -4.157 0.525 16.590 1.00 95.56 9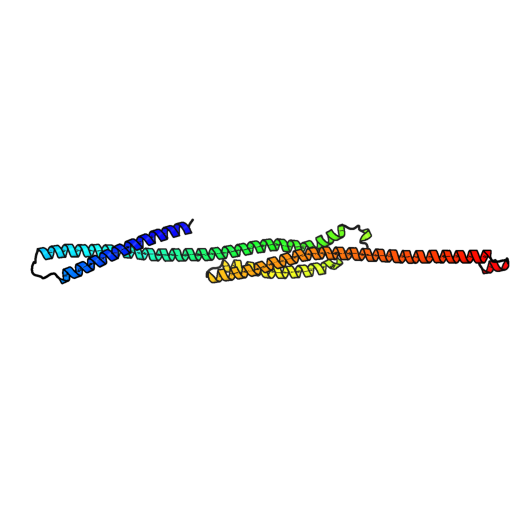7 ILE A O 1
ATOM 782 N N . GLY A 1 98 ? -4.905 -1.090 17.951 1.00 95.62 98 GLY A N 1
ATOM 783 C CA . GLY A 1 98 ? -3.863 -2.055 17.597 1.00 95.62 98 GLY A CA 1
ATOM 784 C C . GLY A 1 98 ? -3.841 -2.398 16.103 1.00 95.62 98 GLY A C 1
ATOM 785 O O . GLY A 1 98 ? -2.769 -2.523 15.511 1.00 95.62 98 GLY A O 1
ATOM 786 N N . ILE A 1 99 ? -5.010 -2.486 15.459 1.00 97.50 99 ILE A N 1
ATOM 787 C CA . ILE A 1 99 ? -5.095 -2.666 14.001 1.00 97.50 99 ILE A CA 1
ATOM 788 C C . ILE A 1 99 ? -4.547 -1.434 13.268 1.00 97.50 99 ILE A C 1
ATOM 790 O O . ILE A 1 99 ? -3.812 -1.587 12.292 1.00 97.50 99 ILE A O 1
ATOM 794 N N . ILE A 1 100 ? -4.885 -0.224 13.724 1.00 97.88 100 ILE A N 1
ATOM 795 C CA . ILE A 1 100 ? -4.398 1.027 13.122 1.00 97.88 100 ILE A CA 1
ATOM 796 C C . ILE A 1 100 ? -2.871 1.133 13.234 1.00 97.88 100 ILE A C 1
ATOM 798 O O . ILE A 1 100 ? -2.215 1.449 12.240 1.00 97.88 100 ILE A O 1
ATOM 802 N N . GLU A 1 101 ? -2.287 0.805 14.389 1.00 97.00 101 GLU A N 1
ATOM 803 C CA . GLU A 1 101 ? -0.826 0.758 14.536 1.00 97.00 101 GLU A CA 1
ATOM 804 C C . GLU A 1 101 ? -0.204 -0.259 13.577 1.00 97.00 101 GLU A C 1
ATOM 806 O O . GLU A 1 101 ? 0.788 0.047 12.915 1.00 97.00 101 GLU A O 1
ATOM 811 N N . LYS A 1 102 ? -0.832 -1.428 13.388 1.00 97.94 102 LYS A N 1
ATOM 812 C CA . LYS A 1 102 ? -0.316 -2.410 12.428 1.00 97.94 102 LYS A CA 1
ATOM 813 C C . LYS A 1 102 ? -0.364 -1.915 10.980 1.00 97.94 102 LYS A C 1
ATOM 815 O O . LYS A 1 102 ? 0.538 -2.200 10.191 1.00 97.94 102 LYS A O 1
ATOM 820 N N . ILE A 1 103 ? -1.399 -1.157 10.619 1.00 98.31 103 ILE A N 1
ATOM 821 C CA . ILE A 1 103 ? -1.506 -0.502 9.308 1.00 98.31 103 ILE A CA 1
ATOM 822 C C . ILE A 1 103 ? -0.379 0.520 9.121 1.00 98.31 103 ILE A C 1
ATOM 824 O O . ILE A 1 103 ? 0.242 0.556 8.058 1.00 98.31 103 ILE A O 1
ATOM 828 N N . LYS A 1 104 ? -0.080 1.311 10.154 1.00 98.00 104 LYS A N 1
ATOM 829 C CA . LYS A 1 104 ? 1.028 2.272 10.151 1.00 98.00 104 LYS A CA 1
ATOM 830 C C . LYS A 1 104 ? 2.389 1.596 10.015 1.00 98.00 104 LYS A C 1
ATOM 832 O O . LYS A 1 104 ? 3.178 2.039 9.187 1.00 98.00 104 LYS A O 1
ATOM 837 N N . GLU A 1 105 ? 2.654 0.516 10.749 1.00 97.56 105 GLU A N 1
ATOM 838 C CA . GLU A 1 105 ? 3.884 -0.274 10.582 1.00 97.56 105 GLU A CA 1
ATOM 839 C C . GLU A 1 105 ? 4.055 -0.730 9.126 1.00 97.56 105 GLU A C 1
ATOM 841 O O . GLU A 1 105 ? 5.104 -0.509 8.522 1.00 97.56 105 GLU A O 1
ATOM 846 N N . ASN A 1 106 ? 2.997 -1.281 8.522 1.00 96.88 106 ASN A N 1
ATOM 847 C CA . ASN A 1 106 ? 3.026 -1.692 7.118 1.00 96.88 106 ASN A CA 1
ATOM 848 C C . ASN A 1 106 ? 3.279 -0.505 6.171 1.00 96.88 106 ASN A C 1
ATOM 850 O O . ASN A 1 106 ? 4.000 -0.644 5.183 1.00 96.88 106 ASN A O 1
ATOM 854 N N . ALA A 1 107 ? 2.688 0.661 6.440 1.00 97.75 107 ALA A N 1
ATOM 855 C CA . ALA A 1 107 ? 2.914 1.868 5.650 1.00 97.75 107 ALA A CA 1
ATOM 856 C C . ALA A 1 107 ? 4.378 2.341 5.731 1.00 97.75 107 ALA A C 1
ATOM 858 O O . ALA A 1 107 ? 4.943 2.722 4.706 1.00 97.75 107 ALA A O 1
ATOM 859 N N . ILE A 1 108 ? 5.006 2.256 6.911 1.00 97.44 108 ILE A N 1
ATOM 860 C CA . ILE A 1 108 ? 6.426 2.580 7.126 1.00 97.44 108 ILE A CA 1
ATOM 861 C C . ILE A 1 108 ? 7.326 1.633 6.326 1.00 97.44 108 ILE A C 1
ATOM 863 O O . ILE A 1 108 ? 8.145 2.106 5.543 1.00 97.44 108 ILE A O 1
ATOM 867 N N . THR A 1 109 ? 7.126 0.315 6.421 1.00 96.81 109 THR A N 1
ATOM 868 C CA . THR A 1 109 ? 7.908 -0.652 5.627 1.00 96.81 109 THR A CA 1
ATOM 869 C C . THR A 1 109 ? 7.758 -0.412 4.121 1.00 96.81 109 THR A C 1
ATOM 871 O O . THR A 1 109 ? 8.731 -0.435 3.371 1.00 96.81 109 THR A O 1
ATOM 874 N N . ASN A 1 110 ? 6.540 -0.125 3.649 1.00 96.88 110 ASN A N 1
ATOM 875 C CA . ASN A 1 110 ? 6.318 0.166 2.232 1.00 96.88 110 ASN A CA 1
ATOM 876 C C . ASN A 1 110 ? 6.979 1.479 1.779 1.00 96.88 110 ASN A C 1
ATOM 878 O O . ASN A 1 110 ? 7.335 1.594 0.604 1.00 96.88 110 ASN A O 1
ATOM 882 N N . LYS A 1 111 ? 7.149 2.451 2.684 1.00 97.62 111 LYS A N 1
ATOM 883 C CA . LYS A 1 111 ? 7.822 3.719 2.393 1.00 97.62 111 LYS A CA 1
ATOM 884 C C . LYS A 1 111 ? 9.300 3.491 2.085 1.00 97.62 111 LYS A C 1
ATOM 886 O O . LYS A 1 111 ? 9.785 3.985 1.073 1.00 97.62 111 LYS A O 1
ATOM 891 N N . GLU A 1 112 ? 9.976 2.683 2.894 1.00 96.12 112 GLU A N 1
ATOM 892 C CA . GLU A 1 112 ? 11.380 2.322 2.665 1.00 96.12 112 GLU A CA 1
ATOM 893 C C . GLU A 1 112 ? 11.568 1.645 1.294 1.00 96.12 112 GLU A C 1
ATOM 895 O O . GLU A 1 112 ? 12.468 1.999 0.529 1.00 96.12 112 GLU A O 1
ATOM 900 N N . GLU A 1 113 ? 10.671 0.722 0.928 1.00 95.31 113 GLU A N 1
ATOM 901 C CA . GLU A 1 113 ? 10.719 0.055 -0.378 1.00 95.31 113 GLU A CA 1
ATOM 902 C C . GLU A 1 113 ? 10.517 1.023 -1.557 1.00 95.31 113 GLU A C 1
ATOM 904 O O . GLU A 1 113 ? 11.253 0.953 -2.544 1.00 95.31 113 GLU A O 1
ATOM 909 N N . ILE A 1 114 ? 9.527 1.923 -1.500 1.00 96.81 114 ILE A N 1
ATOM 910 C CA . ILE A 1 114 ? 9.263 2.839 -2.622 1.00 96.81 114 ILE A CA 1
ATOM 911 C C . ILE A 1 114 ? 10.338 3.927 -2.750 1.00 96.81 114 ILE A C 1
ATOM 913 O O . I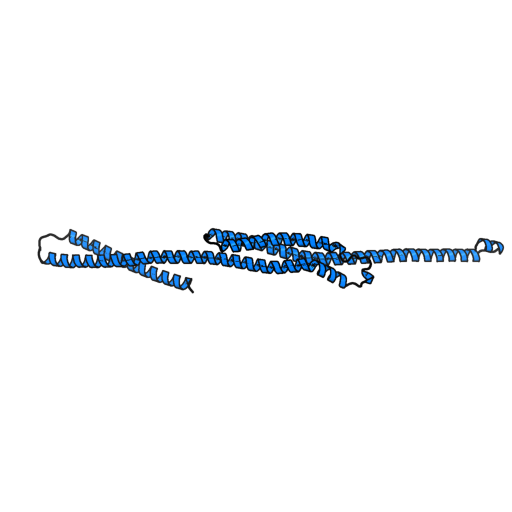LE A 1 114 ? 10.673 4.319 -3.870 1.00 96.81 114 ILE A O 1
ATOM 917 N N . GLU A 1 115 ? 10.927 4.378 -1.638 1.00 96.44 115 GLU A N 1
ATOM 918 C CA . GLU A 1 115 ? 12.085 5.281 -1.637 1.00 96.44 115 GLU A CA 1
ATOM 919 C C . GLU A 1 115 ? 13.316 4.608 -2.266 1.00 96.44 115 GLU A C 1
ATOM 921 O O . GLU A 1 115 ? 14.024 5.225 -3.070 1.00 96.44 115 GLU A O 1
ATOM 926 N N . SER A 1 116 ? 13.524 3.316 -1.992 1.00 96.00 116 SER A N 1
ATOM 927 C CA . SER A 1 116 ? 14.566 2.518 -2.647 1.00 96.00 116 SER A CA 1
ATOM 928 C C . SER A 1 116 ? 14.351 2.421 -4.163 1.00 96.00 116 SER A C 1
ATOM 930 O O . SER A 1 116 ? 15.279 2.656 -4.938 1.00 96.00 116 SER A O 1
ATOM 932 N N . ILE A 1 117 ? 13.121 2.166 -4.622 1.00 95.06 117 ILE A N 1
ATOM 933 C CA . ILE A 1 117 ? 12.803 2.128 -6.062 1.00 95.06 117 ILE A CA 1
ATOM 934 C C . ILE A 1 117 ? 13.047 3.493 -6.712 1.00 95.06 117 ILE A C 1
ATOM 936 O O . ILE A 1 117 ? 13.680 3.575 -7.765 1.00 95.06 117 ILE A O 1
ATOM 940 N N . LYS A 1 118 ? 12.587 4.571 -6.067 1.00 95.06 118 LYS A N 1
ATOM 941 C CA . LYS A 1 118 ? 12.735 5.944 -6.563 1.00 95.06 118 LYS A CA 1
ATOM 942 C C . LYS A 1 118 ? 14.200 6.327 -6.773 1.00 95.06 118 LYS A C 1
ATOM 944 O O . LYS A 1 118 ? 14.536 6.924 -7.791 1.00 95.06 118 LYS A O 1
ATOM 949 N N . THR A 1 119 ? 15.068 5.962 -5.834 1.00 95.00 119 THR A N 1
ATOM 950 C CA . THR A 1 119 ? 16.512 6.240 -5.914 1.00 95.00 119 THR A CA 1
ATOM 951 C C . THR A 1 119 ? 17.258 5.305 -6.874 1.00 95.00 119 THR A C 1
ATOM 953 O O . THR A 1 119 ? 18.356 5.630 -7.317 1.00 95.00 119 THR A O 1
ATOM 956 N N . SER A 1 120 ? 16.649 4.183 -7.270 1.00 95.81 120 SER A N 1
ATOM 957 C CA . SER A 1 120 ? 17.261 3.177 -8.149 1.00 95.81 120 SER A CA 1
ATOM 958 C C . SER A 1 120 ? 17.092 3.442 -9.651 1.00 95.81 120 SER A C 1
ATOM 960 O O . SER A 1 120 ? 17.609 2.672 -10.458 1.00 95.81 120 SER A O 1
ATOM 962 N N . ILE A 1 121 ? 16.384 4.500 -10.068 1.00 95.38 121 ILE A N 1
ATOM 963 C CA . ILE A 1 121 ? 16.172 4.802 -11.497 1.00 95.38 121 ILE A CA 1
ATOM 964 C C . ILE A 1 121 ? 17.512 5.010 -12.215 1.00 95.38 121 ILE A C 1
ATOM 966 O O . ILE A 1 121 ? 17.786 4.353 -13.217 1.00 95.38 121 ILE A O 1
ATOM 970 N N . GLU A 1 122 ? 18.377 5.873 -11.679 1.00 93.94 122 GLU A N 1
ATOM 971 C CA . GLU A 1 122 ? 19.671 6.183 -12.296 1.00 93.94 122 GLU A CA 1
ATOM 972 C C . GLU A 1 122 ? 20.590 4.955 -12.354 1.00 93.94 122 GLU A C 1
ATOM 974 O O . GLU A 1 122 ? 21.187 4.669 -13.393 1.00 93.94 122 GLU A O 1
ATOM 979 N N . SER A 1 123 ? 20.681 4.194 -11.258 1.00 94.31 123 SER A N 1
ATOM 980 C CA . SER A 1 123 ? 21.493 2.972 -11.219 1.00 94.31 123 SER A CA 1
ATOM 981 C C . SER A 1 123 ? 20.963 1.908 -12.178 1.00 94.31 123 SER A C 1
ATOM 983 O O . SER A 1 123 ? 21.749 1.221 -12.822 1.00 94.31 123 SER A O 1
ATOM 985 N N . THR A 1 124 ? 19.644 1.813 -12.346 1.00 94.62 124 THR A N 1
ATOM 986 C CA . THR A 1 124 ? 19.014 0.899 -13.303 1.00 94.62 124 THR A CA 1
ATOM 987 C C . THR A 1 124 ? 19.391 1.243 -14.741 1.00 94.62 124 THR A C 1
ATOM 989 O O . THR A 1 124 ? 19.792 0.350 -15.483 1.00 94.62 124 THR A O 1
ATOM 992 N N . ILE A 1 125 ? 19.338 2.523 -15.123 1.00 93.62 125 ILE A N 1
ATOM 993 C CA . ILE A 1 125 ? 19.772 2.976 -16.456 1.00 93.62 125 ILE A CA 1
ATOM 994 C C . ILE A 1 125 ? 21.256 2.646 -16.670 1.00 93.62 125 ILE A C 1
ATOM 996 O O . ILE A 1 125 ? 21.616 2.039 -17.677 1.00 93.62 125 ILE A O 1
ATOM 1000 N N . LYS A 1 126 ? 22.117 2.970 -15.694 1.00 91.62 126 LYS A N 1
ATOM 1001 C CA . LYS A 1 126 ? 23.558 2.664 -15.758 1.00 91.62 126 LYS A CA 1
ATOM 1002 C C . LYS A 1 126 ? 23.830 1.167 -15.907 1.00 91.62 126 LYS A C 1
ATOM 1004 O O . LYS A 1 126 ? 24.680 0.792 -16.707 1.00 91.62 126 LYS A O 1
ATOM 1009 N N . ASN A 1 127 ? 23.095 0.326 -15.181 1.00 93.06 127 ASN A N 1
ATOM 1010 C CA . ASN A 1 127 ? 23.227 -1.129 -15.250 1.00 93.06 127 ASN A CA 1
ATOM 1011 C C . ASN A 1 127 ? 22.777 -1.702 -16.597 1.00 93.06 127 ASN A C 1
ATOM 1013 O O . ASN A 1 127 ? 23.351 -2.682 -17.050 1.00 93.06 127 ASN A O 1
ATOM 1017 N N . VAL A 1 128 ? 21.762 -1.119 -17.243 1.00 92.69 128 VAL A N 1
ATOM 1018 C CA . VAL A 1 128 ? 21.367 -1.526 -18.602 1.00 92.69 128 VAL A CA 1
ATOM 1019 C C . VAL A 1 128 ? 22.470 -1.173 -19.600 1.00 92.69 128 VAL A C 1
ATOM 1021 O O . VAL A 1 128 ? 22.840 -1.996 -20.431 1.00 92.69 128 VAL A O 1
ATOM 1024 N N . ILE A 1 129 ? 23.023 0.035 -19.497 1.00 90.75 129 ILE A N 1
ATOM 1025 C CA . ILE A 1 129 ? 24.055 0.531 -20.415 1.00 90.75 129 ILE A CA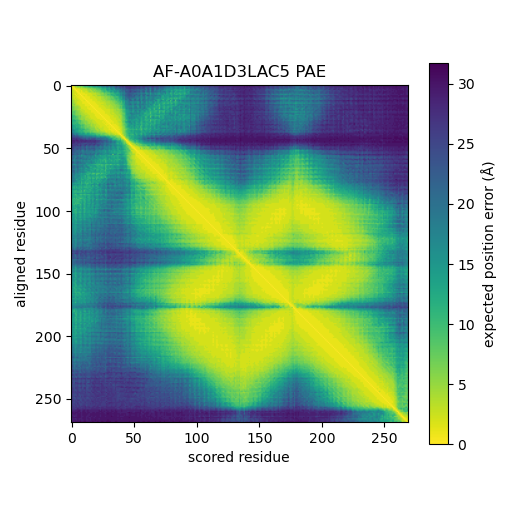 1
ATOM 1026 C C . ILE A 1 129 ? 25.374 -0.239 -20.250 1.00 90.75 129 ILE A C 1
ATOM 1028 O O . ILE A 1 129 ? 26.032 -0.530 -21.245 1.00 90.75 129 ILE A O 1
ATOM 1032 N N . SER A 1 130 ? 25.754 -0.610 -19.025 1.00 90.31 130 SER A N 1
ATOM 1033 C CA . SER A 1 130 ? 27.045 -1.254 -18.737 1.00 90.31 130 SER A CA 1
ATOM 1034 C C . SER A 1 130 ? 27.222 -2.650 -19.342 1.00 90.31 130 SER A C 1
ATOM 1036 O O . SER A 1 130 ? 28.343 -3.153 -19.376 1.00 90.31 130 SER A O 1
ATOM 1038 N N . VAL A 1 131 ? 26.147 -3.276 -19.830 1.00 90.44 131 VAL A N 1
ATOM 1039 C CA . VAL A 1 131 ? 26.200 -4.573 -20.526 1.00 90.44 131 VAL A CA 1
ATOM 1040 C C . VAL A 1 131 ? 26.811 -4.445 -21.932 1.00 90.44 131 VAL A C 1
ATOM 1042 O O . VAL A 1 131 ? 27.243 -5.441 -22.507 1.00 90.44 131 VAL A O 1
ATOM 1045 N N . PHE A 1 132 ? 26.874 -3.233 -22.489 1.00 88.06 132 PHE A N 1
ATOM 1046 C CA . PHE A 1 132 ? 27.352 -2.969 -23.847 1.00 88.06 132 PHE A CA 1
ATOM 1047 C C . PHE A 1 132 ? 28.760 -2.354 -23.851 1.00 88.06 132 PHE A C 1
ATOM 1049 O O . PHE A 1 132 ? 29.150 -1.663 -22.908 1.00 88.06 132 PHE A O 1
ATOM 1056 N N . ASN A 1 133 ? 29.533 -2.565 -24.926 1.00 85.81 133 ASN A N 1
ATOM 1057 C CA . ASN A 1 133 ? 30.868 -1.970 -25.032 1.00 85.81 133 ASN A CA 1
ATOM 1058 C C . ASN A 1 133 ? 30.784 -0.465 -25.310 1.00 85.81 133 ASN A C 1
ATOM 1060 O O . ASN A 1 133 ? 29.923 -0.000 -26.057 1.00 85.81 133 ASN A O 1
ATOM 1064 N N . THR A 1 134 ? 31.753 0.297 -24.799 1.00 83.12 134 THR A N 1
ATOM 1065 C CA . THR A 1 134 ? 31.814 1.758 -24.971 1.00 83.12 134 THR A CA 1
ATOM 1066 C C . THR A 1 134 ? 31.779 2.194 -26.439 1.00 83.12 134 THR A C 1
ATOM 1068 O O . THR A 1 134 ? 31.087 3.151 -26.770 1.00 83.12 134 THR A O 1
ATOM 1071 N N . ASN A 1 135 ? 32.484 1.478 -27.322 1.00 83.19 135 ASN A N 1
ATOM 1072 C CA . ASN A 1 135 ? 32.524 1.798 -28.755 1.00 83.19 135 ASN A CA 1
ATOM 1073 C C . ASN A 1 135 ? 31.159 1.597 -29.427 1.00 83.19 135 ASN A C 1
ATOM 1075 O O . ASN A 1 135 ? 30.761 2.379 -30.290 1.00 83.19 135 ASN A O 1
ATOM 1079 N N . ASP A 1 136 ? 30.411 0.578 -29.002 1.00 81.00 136 ASP A N 1
ATOM 1080 C CA . ASP A 1 136 ? 29.086 0.294 -29.547 1.00 81.00 136 ASP A CA 1
ATOM 1081 C C . ASP A 1 136 ? 28.131 1.451 -29.197 1.00 81.00 136 ASP A C 1
ATOM 1083 O O . ASP A 1 136 ? 27.370 1.932 -30.041 1.00 81.00 136 ASP A O 1
ATOM 1087 N N . LEU A 1 137 ? 28.249 1.975 -27.976 1.00 86.62 137 LEU A N 1
ATOM 1088 C CA . LEU A 1 137 ? 27.425 3.054 -27.430 1.00 86.62 137 LEU A CA 1
ATOM 1089 C C . LEU A 1 137 ? 27.809 4.465 -27.913 1.00 86.62 137 LEU A C 1
ATOM 1091 O O . LEU A 1 137 ? 27.189 5.436 -27.479 1.00 86.62 137 LEU A O 1
ATOM 1095 N N . GLU A 1 138 ? 28.811 4.616 -28.785 1.00 88.31 138 GLU A N 1
ATOM 1096 C CA . GLU A 1 138 ? 29.228 5.930 -29.287 1.00 88.31 138 GLU A CA 1
ATOM 1097 C C . GLU A 1 138 ? 28.032 6.697 -29.884 1.00 88.31 138 GLU A C 1
ATOM 1099 O O . GLU A 1 138 ? 27.382 6.223 -30.817 1.00 88.31 138 GLU A O 1
ATOM 1104 N N . GLY A 1 139 ? 27.739 7.884 -29.344 1.00 84.81 139 GLY A N 1
ATOM 1105 C CA . GLY A 1 139 ? 26.600 8.712 -29.755 1.00 84.81 139 GLY A CA 1
ATOM 1106 C C . GLY A 1 139 ? 25.301 8.483 -28.970 1.00 84.81 139 GLY A C 1
ATOM 1107 O O . GLY A 1 139 ? 24.332 9.197 -29.212 1.00 84.81 139 GLY A O 1
ATOM 1108 N N . ILE A 1 140 ? 25.261 7.547 -28.013 1.00 87.75 140 ILE A N 1
ATOM 1109 C CA . ILE A 1 140 ? 24.155 7.428 -27.050 1.00 87.75 140 ILE A CA 1
ATOM 1110 C C . ILE A 1 140 ? 24.408 8.360 -25.863 1.00 87.75 140 ILE A C 1
ATOM 1112 O O . ILE A 1 140 ? 25.416 8.244 -25.166 1.00 87.75 140 ILE A O 1
ATOM 1116 N N . ASN A 1 141 ? 23.454 9.246 -25.574 1.00 87.44 141 ASN A N 1
ATOM 1117 C CA . ASN A 1 141 ? 23.446 9.995 -24.321 1.00 87.44 141 ASN A CA 1
ATOM 1118 C C . ASN A 1 141 ? 22.884 9.113 -23.194 1.00 87.44 141 ASN A C 1
ATOM 1120 O O . ASN A 1 141 ? 21.699 8.789 -23.167 1.00 87.44 141 ASN A O 1
ATOM 1124 N N . THR A 1 142 ? 23.730 8.753 -22.229 1.00 79.69 142 THR A N 1
ATOM 1125 C CA . THR A 1 142 ? 23.366 7.846 -21.128 1.00 79.69 142 THR A CA 1
ATOM 1126 C C . THR A 1 142 ? 22.287 8.402 -20.198 1.00 79.69 142 THR A C 1
ATOM 1128 O O . THR A 1 142 ? 21.616 7.629 -19.521 1.00 79.69 142 THR A O 1
ATOM 1131 N N . ASN A 1 143 ? 22.106 9.724 -20.163 1.00 85.06 143 ASN A N 1
ATOM 1132 C CA . ASN A 1 143 ? 21.168 10.399 -19.264 1.00 85.06 143 ASN A CA 1
ATOM 1133 C C . ASN A 1 143 ? 19.935 10.956 -19.986 1.00 85.06 143 ASN A C 1
ATOM 1135 O O . ASN A 1 143 ? 19.131 11.638 -19.356 1.00 85.06 143 ASN A O 1
ATOM 1139 N N . GLU A 1 144 ? 19.766 10.667 -21.279 1.00 89.38 144 GLU A N 1
ATOM 1140 C CA . GLU A 1 144 ? 18.740 11.279 -22.136 1.00 89.38 144 GLU A CA 1
ATOM 1141 C C . GLU A 1 144 ? 17.328 11.220 -21.535 1.00 89.38 144 GLU A C 1
ATOM 1143 O O . GLU A 1 144 ? 16.612 12.217 -21.518 1.00 89.38 144 GLU A O 1
ATOM 1148 N N . ASN A 1 145 ? 16.945 10.067 -20.980 1.00 93.44 145 ASN A N 1
ATOM 1149 C CA . ASN A 1 145 ? 15.610 9.851 -20.420 1.00 93.44 145 ASN A CA 1
ATOM 1150 C C . ASN A 1 145 ? 15.542 9.966 -18.888 1.00 93.44 145 ASN A C 1
ATOM 1152 O O . ASN A 1 145 ? 14.461 9.797 -18.319 1.00 93.44 145 ASN A O 1
ATOM 1156 N N . LEU A 1 146 ? 16.659 10.234 -18.201 1.00 94.44 146 LEU A N 1
ATOM 1157 C CA . LEU A 1 146 ? 16.728 10.166 -16.736 1.00 94.44 146 LEU A CA 1
ATOM 1158 C C . LEU A 1 146 ? 15.744 11.134 -16.065 1.00 94.44 146 LEU A C 1
ATOM 1160 O O . LEU A 1 146 ? 15.030 10.745 -15.138 1.00 94.44 146 LEU A O 1
ATOM 1164 N N . GLU A 1 147 ? 15.668 12.375 -16.547 1.00 95.56 147 GLU A N 1
ATOM 1165 C CA . GLU A 1 147 ? 14.768 13.400 -16.003 1.00 95.56 147 GLU A CA 1
ATOM 1166 C C . GLU A 1 147 ? 13.295 13.023 -16.196 1.00 95.56 147 GLU A C 1
ATOM 1168 O O . GLU A 1 147 ? 12.499 13.082 -15.252 1.00 95.56 147 GLU A O 1
ATOM 1173 N N . LYS A 1 148 ? 12.947 12.552 -17.400 1.00 96.25 148 LYS A N 1
ATOM 1174 C CA . LYS A 1 148 ? 11.602 12.066 -17.723 1.00 96.25 148 LYS A CA 1
ATOM 1175 C C . LYS A 1 148 ? 11.212 10.917 -16.801 1.00 96.25 148 LYS A C 1
ATOM 1177 O O . LYS A 1 148 ? 10.119 10.927 -16.236 1.00 96.25 148 LYS A O 1
ATOM 1182 N N . TYR A 1 149 ? 12.104 9.943 -16.615 1.00 97.38 149 TYR A N 1
ATOM 1183 C CA . TYR A 1 149 ? 11.792 8.802 -15.768 1.00 97.38 149 TYR A CA 1
ATOM 1184 C C . TYR A 1 149 ? 11.674 9.165 -14.293 1.00 97.38 149 TYR A C 1
ATOM 1186 O O . TYR A 1 149 ? 10.773 8.666 -13.618 1.00 97.38 149 TYR A O 1
ATOM 1194 N N . SER A 1 150 ? 12.546 10.051 -13.815 1.00 96.31 150 SER A N 1
ATOM 1195 C CA . SER A 1 150 ? 12.541 10.535 -12.434 1.00 96.31 150 SER A CA 1
ATOM 1196 C C . SER A 1 150 ? 11.279 11.337 -12.124 1.00 96.31 150 SER A C 1
ATOM 1198 O O . SER A 1 150 ? 10.700 11.176 -11.052 1.00 96.31 150 SER A O 1
ATOM 1200 N N . THR A 1 151 ? 10.813 12.157 -13.068 1.00 97.31 151 THR A N 1
ATOM 1201 C CA . THR A 1 151 ? 9.565 12.924 -12.935 1.00 97.31 151 THR A CA 1
ATOM 1202 C C . THR A 1 151 ? 8.358 12.005 -12.769 1.00 97.31 151 THR A C 1
ATOM 1204 O O . THR A 1 151 ? 7.585 12.165 -11.827 1.00 97.31 151 THR A O 1
ATOM 1207 N N . GLU A 1 152 ? 8.224 10.988 -13.617 1.00 97.44 152 GLU A N 1
ATOM 1208 C CA . GLU A 1 152 ? 7.093 10.059 -13.530 1.00 97.44 152 GLU A CA 1
ATOM 1209 C C . GLU A 1 152 ? 7.141 9.206 -12.250 1.00 97.44 152 GLU A C 1
ATOM 1211 O O . GLU A 1 152 ? 6.127 9.011 -11.581 1.00 97.44 152 GLU A O 1
ATOM 1216 N N . MET A 1 153 ? 8.336 8.760 -11.844 1.00 97.69 153 MET A N 1
ATOM 1217 C CA . MET A 1 153 ? 8.519 8.046 -10.578 1.00 97.69 153 MET A CA 1
ATOM 1218 C C . MET A 1 153 ? 8.182 8.935 -9.369 1.00 97.69 153 MET A C 1
ATOM 1220 O O . MET A 1 153 ? 7.609 8.461 -8.386 1.00 97.69 153 MET A O 1
ATOM 1224 N N . ASN A 1 154 ? 8.479 10.237 -9.443 1.00 97.56 154 ASN A N 1
ATOM 1225 C CA . ASN A 1 154 ? 8.073 11.208 -8.427 1.00 97.56 154 ASN A CA 1
ATOM 1226 C C . ASN A 1 154 ? 6.551 11.369 -8.349 1.00 97.56 154 ASN A C 1
ATOM 1228 O O . ASN A 1 154 ? 6.032 11.494 -7.244 1.00 97.56 154 ASN A O 1
ATOM 1232 N N . ASN A 1 155 ? 5.831 11.313 -9.471 1.00 98.06 155 ASN A N 1
ATOM 1233 C CA . ASN A 1 155 ? 4.366 11.362 -9.463 1.00 98.06 155 ASN A CA 1
ATOM 1234 C C . ASN A 1 155 ? 3.773 10.169 -8.696 1.00 98.06 155 ASN A C 1
ATOM 1236 O O . ASN A 1 155 ? 2.965 10.367 -7.790 1.00 98.06 155 ASN A O 1
ATOM 1240 N N . ILE A 1 156 ? 4.252 8.950 -8.972 1.00 98.12 156 ILE A N 1
ATOM 1241 C CA . ILE A 1 156 ? 3.846 7.730 -8.245 1.00 98.12 156 ILE A CA 1
ATOM 1242 C C . ILE A 1 156 ? 4.182 7.847 -6.749 1.00 98.12 156 ILE A C 1
ATOM 1244 O O . ILE A 1 156 ? 3.389 7.485 -5.881 1.00 98.12 156 ILE A O 1
ATOM 1248 N N . TYR A 1 157 ? 5.362 8.378 -6.430 1.00 98.12 157 TYR A N 1
ATOM 1249 C CA . TYR A 1 157 ? 5.782 8.597 -5.049 1.00 98.12 157 TYR A CA 1
ATOM 1250 C C . TYR A 1 157 ? 4.910 9.634 -4.319 1.00 98.12 157 TYR A C 1
ATOM 1252 O O . TYR A 1 157 ? 4.626 9.474 -3.134 1.00 98.12 157 TYR A O 1
ATOM 1260 N N . ASN A 1 158 ? 4.454 10.683 -5.002 1.00 97.81 158 ASN A N 1
ATOM 1261 C CA . ASN A 1 158 ? 3.581 11.699 -4.411 1.00 97.81 158 ASN A CA 1
ATOM 1262 C C . ASN A 1 158 ? 2.178 11.143 -4.107 1.00 97.81 158 ASN A C 1
ATOM 1264 O O . ASN A 1 158 ? 1.620 11.449 -3.048 1.00 97.81 158 ASN A O 1
ATOM 1268 N N . GLU A 1 159 ? 1.635 10.288 -4.985 1.00 97.25 159 GLU A N 1
ATOM 1269 C CA . GLU A 1 159 ? 0.403 9.523 -4.719 1.00 97.25 159 GLU A CA 1
ATOM 1270 C C . GLU A 1 159 ? 0.565 8.691 -3.434 1.00 97.25 159 GLU A C 1
ATOM 1272 O O . GLU A 1 159 ? -0.240 8.805 -2.508 1.00 97.25 159 GLU A O 1
ATOM 1277 N N . PHE A 1 160 ? 1.672 7.946 -3.327 1.00 98.31 160 PHE A N 1
ATOM 1278 C CA . PHE A 1 160 ? 2.007 7.157 -2.141 1.00 98.31 160 PHE A CA 1
ATOM 1279 C C . PHE A 1 160 ? 2.098 8.010 -0.865 1.00 98.31 160 PHE A C 1
ATOM 1281 O O . PHE A 1 160 ? 1.491 7.672 0.153 1.00 98.31 160 PHE A O 1
ATOM 1288 N N . ILE A 1 161 ? 2.856 9.113 -0.898 1.00 98.12 161 ILE A N 1
ATOM 1289 C CA . ILE A 1 161 ? 3.113 9.936 0.293 1.00 98.12 161 ILE A CA 1
ATOM 1290 C C . ILE A 1 161 ? 1.843 10.595 0.821 1.00 98.12 161 ILE A C 1
ATOM 1292 O O . ILE A 1 161 ? 1.694 10.750 2.034 1.00 98.12 161 ILE A O 1
ATOM 1296 N N . THR A 1 162 ? 0.905 10.927 -0.063 1.00 98.25 162 THR A N 1
ATOM 1297 C CA . THR A 1 162 ? -0.400 11.458 0.338 1.00 98.25 162 THR A CA 1
ATOM 1298 C C . THR A 1 162 ? -1.139 10.466 1.238 1.00 98.25 162 THR A C 1
ATOM 1300 O O . THR A 1 162 ? -1.511 10.816 2.359 1.00 98.25 162 THR A O 1
ATOM 1303 N N . SER A 1 163 ? -1.277 9.209 0.802 1.00 98.38 163 SER A N 1
ATOM 1304 C CA . SER A 1 163 ? -1.917 8.152 1.598 1.00 98.38 163 SER A CA 1
ATOM 1305 C C . SER A 1 163 ? -1.117 7.788 2.851 1.00 98.38 163 SER A C 1
ATOM 1307 O O . SER A 1 163 ? -1.699 7.586 3.916 1.00 98.38 163 SER A O 1
ATOM 1309 N N . TYR A 1 164 ? 0.216 7.765 2.765 1.00 98.56 164 TYR A N 1
ATOM 1310 C CA . TYR A 1 164 ? 1.090 7.542 3.920 1.00 98.56 164 TYR A CA 1
ATOM 1311 C C . TYR A 1 164 ? 0.840 8.570 5.029 1.00 98.56 164 TYR A C 1
ATOM 1313 O O . TYR A 1 164 ? 0.595 8.192 6.173 1.00 98.56 164 TYR A O 1
ATOM 1321 N N . ASN A 1 165 ? 0.836 9.862 4.696 1.00 98.31 165 ASN A N 1
ATOM 1322 C CA . ASN A 1 165 ? 0.627 10.925 5.679 1.00 98.31 165 ASN A CA 1
ATOM 1323 C C . ASN A 1 165 ? -0.759 10.836 6.336 1.00 98.31 165 ASN A C 1
ATOM 1325 O O . ASN A 1 165 ? -0.886 11.082 7.535 1.00 98.31 165 ASN A O 1
ATOM 1329 N N . LEU A 1 166 ? -1.789 10.439 5.581 1.00 98.25 166 LEU A N 1
ATOM 1330 C CA . LEU A 1 166 ? -3.121 10.190 6.137 1.00 98.25 166 LEU A CA 1
ATOM 1331 C C . LEU A 1 166 ? -3.099 9.062 7.175 1.00 98.25 166 LEU A C 1
ATOM 1333 O O . LEU A 1 166 ? -3.631 9.241 8.268 1.00 98.25 166 LEU A O 1
ATOM 1337 N N . ILE A 1 167 ? -2.435 7.938 6.885 1.00 98.38 167 ILE A N 1
ATOM 1338 C CA . ILE A 1 167 ? -2.310 6.815 7.829 1.00 98.38 167 ILE A CA 1
ATOM 1339 C C . ILE A 1 167 ? -1.601 7.234 9.122 1.00 98.38 167 ILE A C 1
ATOM 1341 O O . ILE A 1 167 ? -2.066 6.877 10.207 1.00 98.38 167 ILE A O 1
ATOM 1345 N N . ILE A 1 168 ? -0.512 8.005 9.025 1.00 97.69 168 ILE A N 1
ATOM 1346 C CA . ILE A 1 168 ? 0.194 8.522 10.207 1.00 97.69 168 ILE A CA 1
ATOM 1347 C C . ILE A 1 168 ? -0.747 9.387 11.054 1.00 97.69 168 ILE A C 1
ATOM 1349 O O . ILE A 1 168 ? -0.904 9.132 12.248 1.00 97.69 168 ILE A O 1
ATOM 1353 N N . ASN A 1 169 ? -1.461 10.325 10.427 1.00 96.69 169 ASN A N 1
ATOM 1354 C CA . ASN A 1 169 ? -2.422 11.185 11.120 1.00 96.69 169 ASN A CA 1
ATOM 1355 C C . ASN A 1 169 ? -3.563 10.390 11.779 1.00 96.69 169 ASN A C 1
ATOM 1357 O O . ASN A 1 169 ? -4.009 10.735 12.878 1.00 96.69 169 ASN A O 1
ATOM 1361 N N . TYR A 1 170 ? -4.048 9.323 11.136 1.00 95.81 170 TYR A N 1
ATOM 1362 C CA . TYR A 1 170 ? -5.088 8.459 11.697 1.00 95.81 170 TYR A CA 1
ATOM 1363 C C . TYR A 1 170 ? -4.607 7.697 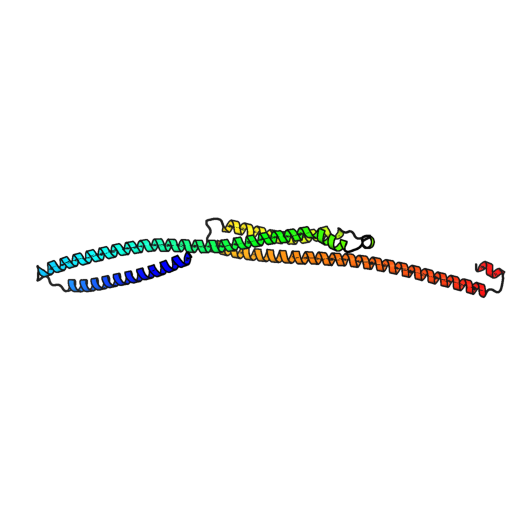12.936 1.00 95.81 170 TYR A C 1
ATOM 1365 O O . TYR A 1 170 ? -5.343 7.642 13.919 1.00 95.81 170 TYR A O 1
ATOM 1373 N N . SER A 1 171 ? -3.378 7.172 12.930 1.00 94.12 171 SER A N 1
ATOM 1374 C CA . SER A 1 171 ? -2.755 6.537 14.107 1.00 94.12 171 SER A CA 1
ATOM 1375 C C . SER A 1 171 ? -2.617 7.513 15.278 1.00 94.12 171 SER A C 1
ATOM 1377 O O . SER A 1 171 ? -3.017 7.202 16.404 1.00 94.12 171 SER A O 1
ATOM 1379 N N . GLU A 1 172 ? -2.147 8.733 15.012 1.00 92.56 172 GLU A N 1
ATOM 1380 C CA . GLU A 1 172 ? -2.026 9.767 16.042 1.00 92.56 172 GLU A CA 1
ATOM 1381 C C . GLU A 1 172 ? -3.382 10.186 16.615 1.00 92.56 172 GLU A C 1
ATOM 1383 O O . GLU A 1 172 ? -3.508 10.415 17.816 1.00 92.56 172 GLU A O 1
ATOM 1388 N N . THR A 1 173 ? -4.402 10.296 15.764 1.00 90.62 173 THR A N 1
ATOM 1389 C CA . THR A 1 173 ? -5.749 10.706 16.181 1.00 90.62 173 THR A CA 1
ATOM 1390 C C . THR A 1 173 ? -6.450 9.602 16.967 1.00 90.62 173 THR A C 1
ATOM 1392 O O . THR A 1 173 ? -7.076 9.892 17.982 1.00 90.62 173 THR A O 1
ATOM 1395 N N . ALA A 1 174 ? -6.304 8.340 16.554 1.00 90.81 174 ALA A N 1
ATOM 1396 C CA . ALA A 1 174 ? -6.892 7.192 17.244 1.00 90.81 174 ALA A CA 1
ATOM 1397 C C . ALA A 1 174 ? -6.338 6.988 18.665 1.00 90.81 174 ALA A C 1
ATOM 1399 O O . ALA A 1 174 ? -7.005 6.381 19.497 1.00 90.81 174 ALA A O 1
ATOM 1400 N N . SER A 1 175 ? -5.142 7.516 18.942 1.00 83.81 175 SER A N 1
ATOM 1401 C CA . SER A 1 175 ? -4.470 7.420 20.242 1.00 83.81 175 SER A CA 1
ATOM 1402 C C . SER A 1 175 ? -4.812 8.566 21.211 1.00 83.81 175 SER A C 1
ATOM 1404 O O . SER A 1 175 ? -4.316 8.576 22.337 1.00 83.81 175 SER A O 1
ATOM 1406 N N . LYS A 1 176 ? -5.619 9.558 20.798 1.00 87.69 176 LYS A N 1
ATOM 1407 C CA . LYS A 1 176 ? -5.997 10.715 21.631 1.00 87.69 176 LYS A CA 1
ATOM 1408 C C . LYS A 1 176 ? -7.341 10.477 22.322 1.00 87.69 176 LYS A C 1
ATOM 1410 O O . LYS A 1 176 ? -8.329 10.165 21.668 1.00 87.69 176 LYS A O 1
ATOM 1415 N N . GLU A 1 177 ? -7.389 10.702 23.633 1.00 80.25 177 GLU A N 1
ATOM 1416 C CA . GLU A 1 177 ? -8.635 10.729 24.411 1.00 80.25 177 GLU A CA 1
ATOM 1417 C C . GLU A 1 177 ? -9.223 12.159 24.467 1.00 80.25 177 GLU A C 1
ATOM 1419 O O . GLU A 1 177 ? -8.454 13.127 24.480 1.00 80.25 177 GLU A O 1
ATOM 1424 N N . PRO A 1 178 ? -10.558 12.334 24.556 1.00 85.75 178 PRO A N 1
ATOM 1425 C CA . PRO A 1 178 ? -11.587 11.295 24.542 1.00 85.75 178 PRO A CA 1
ATOM 1426 C C . PRO A 1 178 ? -11.968 10.864 23.116 1.00 85.75 178 PRO A C 1
ATOM 1428 O O . PRO A 1 178 ? -12.262 11.708 22.269 1.00 85.75 178 PRO A O 1
ATOM 1431 N N . ILE A 1 179 ? -12.040 9.552 22.868 1.00 87.25 179 ILE A N 1
ATOM 1432 C CA . ILE A 1 179 ? -12.511 8.996 21.586 1.00 87.25 179 ILE A CA 1
ATOM 1433 C C . ILE A 1 179 ? -13.489 7.829 21.798 1.00 87.25 179 ILE A C 1
ATOM 1435 O O . ILE A 1 179 ? -13.328 7.002 22.703 1.00 87.25 179 ILE A O 1
ATOM 1439 N N . THR A 1 180 ? -14.551 7.761 20.991 1.00 91.75 180 THR A N 1
ATOM 1440 C CA . THR A 1 180 ? -15.548 6.680 21.071 1.00 91.75 180 THR A CA 1
ATOM 1441 C C . THR A 1 180 ? -15.130 5.462 20.247 1.00 91.75 180 THR A C 1
ATOM 1443 O O . THR A 1 180 ? -14.356 5.570 19.296 1.00 91.75 180 THR A O 1
ATOM 1446 N N . TYR A 1 181 ? -15.676 4.287 20.576 1.00 92.25 181 TYR A N 1
ATOM 1447 C CA . TYR A 1 181 ? -15.415 3.060 19.813 1.00 92.25 181 TYR A CA 1
ATOM 1448 C C . TYR A 1 181 ? -15.751 3.218 18.319 1.00 92.25 181 TYR A C 1
ATOM 1450 O O . TYR A 1 181 ? -14.932 2.880 17.464 1.00 92.25 181 TYR A O 1
ATOM 1458 N N . ASP A 1 182 ? -16.909 3.801 17.997 1.00 93.62 182 ASP A N 1
ATOM 1459 C CA . ASP A 1 182 ? -17.343 3.987 16.607 1.00 93.62 182 ASP A CA 1
ATOM 1460 C C . ASP A 1 182 ? -16.420 4.929 15.823 1.00 93.62 182 ASP A C 1
ATOM 1462 O O . ASP A 1 182 ? -16.152 4.701 14.641 1.00 93.62 182 ASP A O 1
ATOM 1466 N N . GLN A 1 183 ? -15.874 5.960 16.477 1.00 94.38 183 GLN A N 1
ATOM 1467 C CA . GLN A 1 183 ? -14.893 6.857 15.863 1.00 94.38 183 GLN A CA 1
ATOM 1468 C C . GLN A 1 183 ? -13.587 6.126 15.528 1.00 94.38 183 GLN A C 1
ATOM 1470 O O . GLN A 1 183 ? -13.082 6.273 14.410 1.00 94.38 183 GLN A O 1
ATOM 1475 N N . ILE A 1 184 ? -13.060 5.302 16.445 1.00 95.75 184 ILE A N 1
ATOM 1476 C CA . ILE A 1 184 ? -11.844 4.510 16.187 1.00 95.75 184 ILE A CA 1
ATOM 1477 C C . ILE A 1 184 ? -12.107 3.499 15.069 1.00 95.75 184 ILE A C 1
ATOM 1479 O O . ILE A 1 184 ? -11.307 3.385 14.142 1.00 95.75 184 ILE A O 1
ATOM 1483 N N . LYS A 1 185 ? -13.250 2.807 15.097 1.00 96.06 185 LYS A N 1
ATOM 1484 C CA . LYS A 1 185 ? -13.631 1.832 14.069 1.00 96.06 185 LYS A CA 1
ATOM 1485 C C . LYS A 1 185 ? -13.702 2.463 12.674 1.00 96.06 185 LYS A C 1
ATOM 1487 O O . LYS A 1 185 ? -13.153 1.910 11.721 1.00 96.06 185 LYS A O 1
ATOM 1492 N N . ASN A 1 186 ? -14.325 3.634 12.544 1.00 96.06 186 ASN A N 1
ATOM 1493 C CA . ASN A 1 186 ? -14.392 4.361 11.271 1.00 96.06 186 ASN A CA 1
ATOM 1494 C C . ASN A 1 186 ? -13.012 4.856 10.812 1.00 96.06 186 ASN A C 1
ATOM 1496 O O . ASN A 1 186 ? -12.674 4.758 9.629 1.00 96.06 186 ASN A O 1
ATOM 1500 N N . THR A 1 187 ? -12.189 5.329 11.751 1.00 96.56 187 THR A N 1
ATOM 1501 C CA . THR A 1 187 ? -10.791 5.703 11.487 1.00 96.56 187 THR A CA 1
ATOM 1502 C C . THR A 1 187 ? -10.001 4.504 10.964 1.00 96.56 187 THR A C 1
ATOM 1504 O O . THR A 1 187 ? -9.316 4.614 9.949 1.00 96.56 187 THR A O 1
ATOM 1507 N N . ARG A 1 188 ? -10.169 3.325 11.577 1.00 97.06 188 ARG A N 1
ATOM 1508 C CA . ARG A 1 188 ? -9.544 2.072 11.139 1.00 97.06 188 ARG A CA 1
ATOM 1509 C C . ARG A 1 188 ? -9.951 1.689 9.721 1.00 97.06 188 ARG A C 1
ATOM 1511 O O . ARG A 1 188 ? -9.079 1.362 8.924 1.00 97.06 188 ARG A O 1
ATOM 1518 N N . ILE A 1 189 ? -11.240 1.751 9.383 1.00 97.69 189 ILE A N 1
ATOM 1519 C CA . ILE A 1 189 ? -11.727 1.455 8.021 1.00 97.69 189 ILE A CA 1
ATOM 1520 C C . ILE A 1 189 ? -11.101 2.418 7.003 1.00 97.69 189 ILE A C 1
ATOM 1522 O O . ILE A 1 189 ? -10.651 2.003 5.936 1.00 97.69 189 ILE A O 1
ATOM 1526 N N . THR A 1 190 ? -11.016 3.703 7.347 1.00 97.81 190 THR A N 1
ATOM 1527 C CA . THR A 1 190 ? -10.416 4.716 6.468 1.00 97.81 190 THR A CA 1
ATOM 1528 C C . THR A 1 190 ? -8.918 4.465 6.274 1.00 97.81 190 THR A C 1
ATOM 1530 O O . THR A 1 190 ? -8.440 4.453 5.141 1.00 97.81 190 THR A O 1
ATOM 1533 N N . ALA A 1 191 ? -8.187 4.159 7.349 1.00 98.12 191 ALA A N 1
ATOM 1534 C CA . ALA A 1 191 ? -6.775 3.790 7.283 1.00 98.12 191 ALA A CA 1
ATOM 1535 C C . ALA A 1 191 ? -6.537 2.522 6.440 1.00 98.12 191 ALA A C 1
ATOM 1537 O O . ALA A 1 191 ? -5.563 2.458 5.692 1.00 98.12 191 ALA A O 1
ATOM 1538 N N . GLN A 1 192 ? -7.435 1.531 6.507 1.00 98.19 192 GLN A N 1
ATOM 1539 C CA . GLN A 1 192 ? -7.373 0.332 5.659 1.00 98.19 192 GLN A CA 1
ATOM 1540 C C . GLN A 1 192 ? -7.496 0.678 4.171 1.00 98.19 192 GLN A C 1
ATOM 1542 O O . GLN A 1 192 ? -6.731 0.157 3.360 1.00 98.19 192 GLN A O 1
ATOM 1547 N N . ASN A 1 193 ? -8.407 1.582 3.809 1.00 98.25 193 ASN A N 1
ATOM 1548 C CA . ASN A 1 193 ? -8.565 2.022 2.422 1.00 98.25 193 ASN A CA 1
ATOM 1549 C C . ASN A 1 193 ? -7.328 2.778 1.912 1.00 98.25 193 ASN A C 1
ATOM 1551 O O . ASN A 1 193 ? -6.900 2.561 0.780 1.00 98.25 193 ASN A O 1
ATOM 1555 N N . GLU A 1 194 ? -6.713 3.622 2.744 1.00 98.38 194 GLU A N 1
ATOM 1556 C CA . GLU A 1 194 ? -5.455 4.293 2.386 1.00 98.38 194 GLU A CA 1
ATOM 1557 C C . GLU A 1 194 ? -4.282 3.307 2.253 1.00 98.38 194 GLU A C 1
ATOM 1559 O O . GLU A 1 194 ? -3.435 3.468 1.373 1.00 98.38 194 GLU A O 1
ATOM 1564 N N . LEU A 1 195 ? -4.249 2.233 3.053 1.00 98.25 195 LEU A N 1
ATOM 1565 C CA . LEU A 1 195 ? -3.234 1.184 2.913 1.00 98.25 195 LEU A CA 1
ATOM 1566 C C . LEU A 1 195 ? -3.331 0.465 1.558 1.00 98.25 195 LEU A C 1
ATOM 1568 O O . LEU A 1 195 ? -2.303 0.136 0.966 1.00 98.25 195 LEU A O 1
ATOM 1572 N N . LEU A 1 196 ? -4.543 0.245 1.039 1.00 98.19 196 LEU A N 1
ATOM 1573 C CA . LEU A 1 196 ? -4.727 -0.341 -0.294 1.00 98.19 196 LEU A CA 1
ATOM 1574 C C . LEU A 1 196 ? -4.114 0.546 -1.389 1.00 98.19 196 LEU A C 1
ATOM 1576 O O . LEU A 1 196 ? -3.414 0.032 -2.261 1.00 98.19 196 LEU A O 1
ATOM 1580 N N . LYS A 1 197 ? -4.284 1.871 -1.299 1.00 98.25 197 LYS A N 1
ATOM 1581 C CA . LYS A 1 197 ? -3.666 2.833 -2.232 1.00 98.25 197 LYS A CA 1
ATOM 1582 C C . LYS A 1 197 ? -2.138 2.838 -2.145 1.00 98.25 197 LYS A C 1
ATOM 1584 O O . LYS A 1 197 ? -1.455 2.945 -3.165 1.00 98.25 197 LYS A O 1
ATOM 1589 N N . ILE A 1 198 ? -1.585 2.674 -0.940 1.00 97.81 198 ILE A N 1
ATOM 1590 C CA . ILE A 1 198 ? -0.141 2.483 -0.730 1.00 97.81 198 ILE A CA 1
ATOM 1591 C C . ILE A 1 198 ? 0.363 1.236 -1.466 1.00 97.81 198 ILE A C 1
ATOM 1593 O O . ILE A 1 198 ? 1.380 1.298 -2.160 1.00 97.81 198 ILE A O 1
ATOM 1597 N N . ILE A 1 199 ? -0.349 0.112 -1.338 1.00 96.38 199 ILE A N 1
ATOM 1598 C CA . ILE A 1 199 ? 0.007 -1.150 -2.003 1.00 96.38 199 ILE A CA 1
ATOM 1599 C C . ILE A 1 199 ? -0.066 -0.992 -3.527 1.00 96.38 199 ILE A C 1
ATOM 1601 O O . ILE A 1 199 ? 0.836 -1.439 -4.237 1.00 96.38 199 ILE A O 1
ATOM 1605 N N . GLU A 1 200 ? -1.098 -0.321 -4.035 1.00 97.44 200 GLU A N 1
ATOM 1606 C CA . GLU A 1 200 ? -1.242 -0.024 -5.460 1.00 97.44 200 GLU A CA 1
ATOM 1607 C C . GLU A 1 200 ? -0.081 0.835 -5.982 1.00 97.44 200 GLU A C 1
ATOM 1609 O O . GLU A 1 200 ? 0.577 0.455 -6.952 1.00 97.44 200 GLU A O 1
ATOM 1614 N N . SER A 1 201 ? 0.245 1.931 -5.293 1.00 97.81 201 SER A N 1
ATOM 1615 C CA . SER A 1 201 ? 1.352 2.828 -5.662 1.00 97.81 201 SER A CA 1
ATOM 1616 C C . SER A 1 201 ? 2.704 2.105 -5.657 1.00 97.81 201 SER A C 1
ATOM 1618 O O . SER A 1 201 ? 3.538 2.314 -6.540 1.00 97.81 201 SER A O 1
ATOM 1620 N N . LYS A 1 202 ? 2.915 1.195 -4.700 1.00 96.12 202 LYS A N 1
ATOM 1621 C CA . LYS A 1 202 ? 4.099 0.327 -4.636 1.00 96.12 202 LYS A CA 1
ATOM 1622 C C . LYS A 1 202 ? 4.176 -0.650 -5.812 1.00 96.12 202 LYS A C 1
ATOM 1624 O O . LYS A 1 202 ? 5.250 -0.875 -6.363 1.00 96.12 202 LYS A O 1
ATOM 1629 N N . ASN A 1 203 ? 3.062 -1.257 -6.209 1.00 96.69 203 ASN A N 1
ATOM 1630 C CA . ASN A 1 203 ? 3.049 -2.151 -7.368 1.00 96.69 203 ASN A CA 1
ATOM 1631 C C . ASN A 1 203 ? 3.281 -1.369 -8.668 1.00 96.69 203 ASN A C 1
ATOM 1633 O O . ASN A 1 203 ? 4.056 -1.805 -9.522 1.00 96.69 203 ASN A O 1
ATOM 1637 N N . LYS A 1 204 ? 2.677 -0.179 -8.779 1.00 97.69 204 LYS A N 1
ATOM 1638 C CA . LYS A 1 204 ? 2.878 0.760 -9.888 1.00 97.69 204 LYS A CA 1
ATOM 1639 C C . LYS A 1 204 ? 4.347 1.165 -10.008 1.00 97.69 204 LYS A C 1
ATOM 1641 O O . LYS A 1 204 ? 4.881 1.123 -11.111 1.00 97.69 204 LYS A O 1
ATOM 1646 N N . SER A 1 205 ? 5.034 1.468 -8.903 1.00 97.38 205 SER A N 1
ATOM 1647 C CA . SER A 1 205 ? 6.460 1.827 -8.935 1.00 97.38 205 SER A CA 1
ATOM 1648 C C . SER A 1 205 ? 7.371 0.672 -9.359 1.00 97.38 205 SER A C 1
ATOM 1650 O O . SER A 1 205 ? 8.281 0.885 -10.160 1.00 97.38 205 SER A O 1
ATOM 1652 N N . LYS A 1 206 ? 7.109 -0.559 -8.895 1.00 96.69 206 LYS A N 1
ATOM 1653 C CA . LYS A 1 206 ? 7.849 -1.760 -9.333 1.00 96.69 206 LYS A CA 1
ATOM 1654 C C . LYS A 1 206 ? 7.683 -1.997 -10.833 1.00 96.69 206 LYS A C 1
ATOM 1656 O O . LYS A 1 206 ? 8.671 -2.088 -11.555 1.00 96.69 206 LYS A O 1
ATOM 1661 N N . SER A 1 207 ? 6.436 -2.007 -11.307 1.00 97.19 207 SER A N 1
ATOM 1662 C CA . SER A 1 207 ? 6.128 -2.161 -12.733 1.00 97.19 207 SER A CA 1
ATOM 1663 C C . SER A 1 207 ? 6.745 -1.041 -13.576 1.00 97.19 207 SER A C 1
ATOM 1665 O O . SER A 1 207 ? 7.264 -1.287 -14.666 1.00 97.19 207 SER A O 1
ATOM 1667 N N . TYR A 1 208 ? 6.747 0.187 -13.056 1.00 98.06 208 TYR A N 1
ATOM 1668 C CA . TYR A 1 208 ? 7.357 1.327 -13.721 1.00 98.06 208 TYR A CA 1
ATOM 1669 C C . TYR A 1 208 ? 8.876 1.174 -13.871 1.00 98.06 208 TYR A C 1
ATOM 1671 O O . TYR A 1 208 ? 9.402 1.411 -14.958 1.00 98.06 208 TYR A O 1
ATOM 1679 N N . LEU A 1 209 ? 9.577 0.716 -12.829 1.00 96.81 209 LEU A N 1
ATOM 1680 C CA . LEU A 1 209 ? 11.016 0.455 -12.894 1.00 96.81 209 LEU A CA 1
ATOM 1681 C C . LEU A 1 209 ? 11.361 -0.615 -13.944 1.00 96.81 209 LEU A C 1
ATOM 1683 O O . LEU A 1 209 ? 12.340 -0.469 -14.674 1.00 96.81 209 LEU A O 1
ATOM 1687 N N . ASP A 1 210 ? 10.552 -1.668 -14.062 1.00 96.75 210 ASP A N 1
ATOM 1688 C CA . ASP A 1 210 ? 10.750 -2.688 -15.097 1.00 96.75 210 ASP A CA 1
ATOM 1689 C C . ASP A 1 210 ? 10.484 -2.142 -16.507 1.00 96.75 210 ASP A C 1
ATOM 1691 O O . ASP A 1 210 ? 11.240 -2.430 -17.435 1.00 96.75 210 ASP A O 1
ATOM 1695 N N . ASN A 1 211 ? 9.485 -1.271 -16.670 1.00 97.06 211 ASN A N 1
ATOM 1696 C CA . ASN A 1 211 ? 9.240 -0.568 -17.931 1.00 97.06 211 ASN A CA 1
ATOM 1697 C C . ASN A 1 211 ? 10.416 0.348 -18.319 1.00 97.06 211 ASN A C 1
ATOM 1699 O O . ASN A 1 211 ? 10.794 0.404 -19.487 1.00 97.06 211 ASN A O 1
ATOM 1703 N N . VAL A 1 212 ? 11.037 1.031 -17.350 1.00 96.50 212 VAL A N 1
ATOM 1704 C CA . VAL A 1 212 ? 12.259 1.820 -17.586 1.00 96.50 212 VAL A CA 1
ATOM 1705 C C . VAL A 1 212 ? 13.369 0.938 -18.161 1.00 96.50 212 VAL A C 1
ATOM 1707 O O . VAL A 1 212 ? 13.965 1.311 -19.168 1.00 96.50 212 VAL A O 1
ATOM 1710 N N . LYS A 1 213 ? 13.607 -0.254 -17.594 1.00 95.31 213 LYS A N 1
ATOM 1711 C CA . LYS A 1 213 ? 14.613 -1.195 -18.124 1.00 95.31 213 LYS A CA 1
ATOM 1712 C C . LYS A 1 21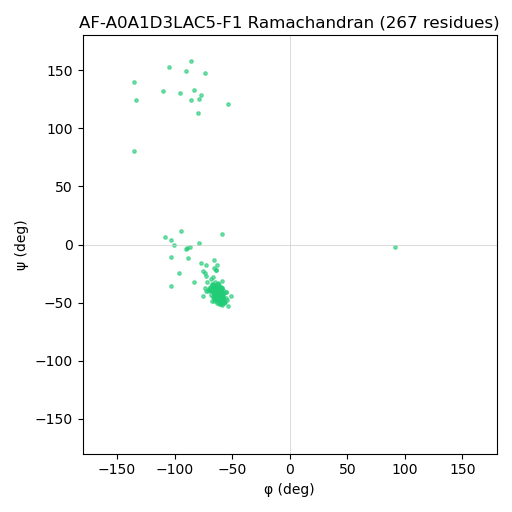3 ? 14.331 -1.563 -19.579 1.00 95.31 213 LYS A C 1
ATOM 1714 O O . LYS A 1 213 ? 15.232 -1.478 -20.407 1.00 95.31 213 LYS A O 1
ATOM 1719 N N . ILE A 1 214 ? 13.089 -1.943 -19.883 1.00 96.00 214 ILE A N 1
ATOM 1720 C CA . ILE A 1 214 ? 12.675 -2.348 -21.235 1.00 96.00 214 ILE A CA 1
ATOM 1721 C C . ILE A 1 214 ? 12.892 -1.200 -22.225 1.00 96.00 214 ILE A C 1
ATOM 1723 O O . ILE A 1 214 ? 13.541 -1.389 -23.249 1.00 96.00 214 ILE A O 1
ATOM 1727 N N . LYS A 1 215 ? 12.433 0.011 -21.890 1.00 95.94 215 LYS A N 1
ATOM 1728 C CA . LYS A 1 215 ? 12.580 1.190 -22.756 1.00 95.94 215 LYS A CA 1
ATOM 1729 C C . LYS A 1 215 ? 14.034 1.556 -23.029 1.00 95.94 215 LYS A C 1
ATOM 1731 O O . LYS A 1 215 ? 14.355 1.966 -24.141 1.00 95.94 215 LYS A O 1
ATOM 1736 N N . GLU A 1 216 ? 14.914 1.423 -22.040 1.00 94.88 216 GLU A N 1
ATOM 1737 C CA . GLU A 1 216 ? 16.340 1.693 -22.240 1.00 94.88 216 GLU A CA 1
ATOM 1738 C C . GLU A 1 216 ? 17.005 0.630 -23.120 1.00 94.88 216 GLU A C 1
ATOM 1740 O O . GLU A 1 216 ? 17.797 0.983 -23.993 1.00 94.88 216 GLU A O 1
ATOM 1745 N N . VAL A 1 217 ? 16.639 -0.647 -22.962 1.00 93.81 217 VAL A N 1
ATOM 1746 C CA . VAL A 1 217 ? 17.080 -1.716 -23.873 1.00 93.81 217 VAL A CA 1
ATOM 1747 C C . VAL A 1 217 ? 16.602 -1.438 -25.301 1.00 93.81 217 VAL A C 1
ATOM 1749 O O . VAL A 1 217 ? 17.410 -1.467 -26.229 1.00 93.81 217 VAL A O 1
ATOM 1752 N N . ASP A 1 218 ? 15.328 -1.092 -25.487 1.00 94.19 218 ASP A N 1
ATOM 1753 C CA . ASP A 1 218 ? 14.761 -0.773 -26.802 1.00 94.19 218 ASP A CA 1
ATOM 1754 C C 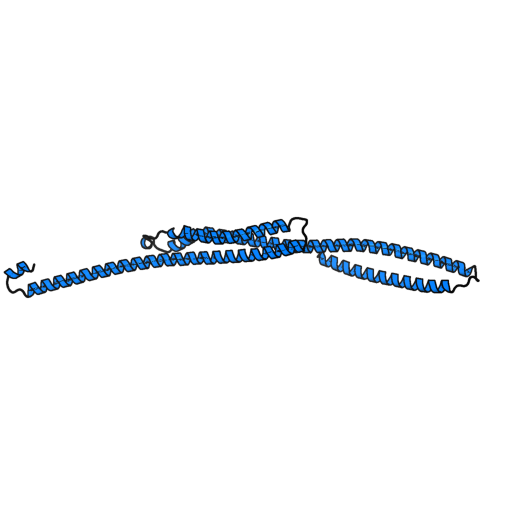. ASP A 1 218 ? 15.436 0.445 -27.448 1.00 94.19 218 ASP A C 1
ATOM 1756 O O . ASP A 1 218 ? 15.709 0.435 -28.655 1.00 94.19 218 ASP A O 1
ATOM 1760 N N . ARG A 1 219 ? 15.762 1.481 -26.658 1.00 93.81 219 ARG A N 1
ATOM 1761 C CA . ARG A 1 219 ? 16.516 2.652 -27.135 1.00 93.81 219 ARG A CA 1
ATOM 1762 C C . ARG A 1 219 ? 17.879 2.233 -27.685 1.00 93.81 219 ARG A C 1
ATOM 1764 O O . ARG A 1 219 ? 18.250 2.654 -28.780 1.00 93.81 219 ARG A O 1
ATOM 1771 N N . ILE A 1 220 ? 18.606 1.389 -26.951 1.00 92.56 220 ILE A N 1
ATOM 1772 C CA . ILE A 1 220 ? 19.933 0.903 -27.355 1.00 92.56 220 ILE A CA 1
ATOM 1773 C C . ILE A 1 220 ? 19.835 0.020 -28.608 1.00 92.56 220 ILE A C 1
ATOM 1775 O O . ILE A 1 220 ? 20.578 0.228 -29.565 1.00 92.56 220 ILE A O 1
ATOM 1779 N N . ILE A 1 221 ? 18.878 -0.913 -28.659 1.00 92.44 221 ILE A N 1
ATOM 1780 C CA . ILE A 1 221 ? 18.648 -1.760 -29.841 1.00 92.44 221 ILE A CA 1
ATOM 1781 C C . ILE A 1 221 ? 18.333 -0.906 -31.073 1.00 92.44 221 ILE A C 1
ATOM 1783 O O . ILE A 1 221 ? 18.859 -1.161 -32.156 1.00 92.44 221 ILE A O 1
ATOM 1787 N N . THR A 1 222 ? 17.489 0.115 -30.919 1.00 93.81 222 THR A N 1
ATOM 1788 C CA . THR A 1 222 ? 17.136 1.034 -32.010 1.00 93.81 222 THR A CA 1
ATOM 1789 C C . THR A 1 222 ? 18.362 1.791 -32.513 1.00 93.81 222 THR A C 1
ATOM 1791 O O . THR A 1 222 ? 18.570 1.894 -33.720 1.00 93.81 222 THR A O 1
ATOM 1794 N N . HIS A 1 223 ? 19.220 2.259 -31.604 1.00 92.69 223 HIS A N 1
ATOM 1795 C CA . HIS A 1 223 ? 20.485 2.887 -31.973 1.00 92.69 223 HIS A CA 1
ATOM 1796 C C . HIS A 1 223 ? 21.386 1.944 -32.787 1.00 92.69 223 HIS A C 1
ATOM 1798 O O . HIS A 1 223 ? 21.916 2.349 -33.823 1.00 92.69 223 HIS A O 1
ATOM 1804 N N . PHE A 1 224 ? 21.524 0.678 -32.376 1.00 91.75 224 PHE A N 1
ATOM 1805 C CA . PHE A 1 224 ? 22.321 -0.299 -33.124 1.00 91.75 224 PHE A CA 1
ATOM 1806 C C . PHE A 1 224 ? 21.760 -0.613 -34.502 1.00 91.75 224 PHE A C 1
ATOM 1808 O O . PHE A 1 224 ? 22.533 -0.687 -35.454 1.00 91.75 224 PHE A O 1
ATOM 1815 N N . LYS A 1 225 ? 20.437 -0.753 -34.629 1.00 93.88 225 LYS A N 1
ATOM 1816 C CA . LYS A 1 225 ? 19.788 -0.940 -35.934 1.00 93.88 225 LYS A CA 1
ATOM 1817 C C . LYS A 1 225 ? 20.122 0.213 -36.877 1.00 93.88 225 LYS A C 1
ATOM 1819 O O . LYS A 1 225 ? 20.661 -0.029 -37.947 1.00 93.88 225 LYS A O 1
ATOM 1824 N N . ASN A 1 226 ? 19.958 1.455 -36.420 1.00 93.38 226 ASN A N 1
ATOM 1825 C CA . ASN A 1 226 ? 20.272 2.635 -37.228 1.00 93.38 226 ASN A CA 1
ATOM 1826 C C . ASN A 1 226 ? 21.758 2.702 -37.633 1.00 93.38 226 ASN A C 1
ATOM 1828 O O . ASN A 1 226 ? 22.079 3.103 -38.752 1.00 93.38 226 ASN A O 1
ATOM 1832 N N . LYS A 1 227 ? 22.683 2.312 -36.741 1.00 91.31 227 LYS A N 1
ATOM 1833 C CA . LYS A 1 227 ? 24.113 2.208 -37.082 1.00 91.31 227 LYS A CA 1
ATOM 1834 C C . LYS A 1 227 ? 24.361 1.146 -38.155 1.00 91.31 227 LYS A C 1
ATOM 1836 O O . LYS A 1 227 ? 25.107 1.415 -39.095 1.00 91.31 227 LYS A O 1
ATOM 1841 N N . LEU A 1 228 ? 23.753 -0.031 -38.016 1.00 92.75 228 LEU A N 1
ATOM 1842 C CA . LEU A 1 228 ? 23.897 -1.127 -38.971 1.00 92.75 228 LEU A CA 1
ATOM 1843 C C . LEU A 1 228 ? 23.332 -0.750 -40.345 1.00 92.75 228 LEU A C 1
ATOM 1845 O O . LEU A 1 228 ? 24.006 -0.974 -41.347 1.00 92.75 228 LEU A O 1
ATOM 1849 N N . ASP A 1 229 ? 22.159 -0.119 -40.380 1.00 95.06 229 ASP A N 1
ATOM 1850 C CA . ASP A 1 229 ? 21.524 0.350 -41.613 1.00 95.06 229 ASP A CA 1
ATOM 1851 C C . ASP A 1 229 ? 22.421 1.367 -42.335 1.00 95.06 229 ASP A C 1
ATOM 1853 O O . ASP A 1 229 ? 22.714 1.210 -43.516 1.00 95.06 229 ASP A O 1
ATOM 1857 N N . ASN A 1 230 ? 22.992 2.336 -41.609 1.00 93.75 230 ASN A N 1
ATOM 1858 C CA . ASN A 1 230 ? 23.933 3.306 -42.181 1.00 93.75 230 ASN A CA 1
ATOM 1859 C C . ASN A 1 230 ? 25.213 2.644 -42.735 1.00 93.75 230 ASN A C 1
ATOM 1861 O O . ASN A 1 230 ? 25.732 3.047 -43.777 1.00 93.75 230 ASN A O 1
ATOM 1865 N N . VAL A 1 231 ? 25.749 1.624 -42.055 1.00 92.88 231 VAL A N 1
ATOM 1866 C CA . VAL A 1 231 ? 26.899 0.856 -42.566 1.00 92.88 231 VAL A CA 1
ATOM 1867 C C . VAL A 1 231 ? 26.516 0.087 -43.829 1.00 92.88 231 VAL A C 1
ATOM 1869 O O . VAL A 1 231 ? 27.274 0.104 -44.800 1.00 92.88 231 VAL A O 1
ATOM 1872 N N . ASN A 1 232 ? 25.346 -0.550 -43.837 1.00 94.56 232 ASN A N 1
ATOM 1873 C CA . ASN A 1 232 ? 24.831 -1.280 -44.988 1.00 94.56 232 ASN A CA 1
ATOM 1874 C C . ASN A 1 232 ? 24.626 -0.361 -46.202 1.00 94.56 232 ASN A C 1
ATOM 1876 O O . ASN A 1 232 ? 25.034 -0.711 -47.310 1.00 94.56 232 ASN A O 1
ATOM 1880 N N . ASP A 1 233 ? 24.079 0.836 -45.996 1.00 96.00 233 ASP A N 1
ATOM 1881 C CA . ASP A 1 233 ? 23.888 1.836 -47.048 1.00 96.00 233 ASP A CA 1
ATOM 1882 C C . ASP A 1 233 ? 25.228 2.303 -47.629 1.00 96.00 233 ASP A C 1
ATOM 1884 O O . ASP A 1 233 ? 25.406 2.344 -48.848 1.00 96.00 233 ASP A O 1
ATOM 1888 N N . LYS A 1 234 ? 26.216 2.594 -46.769 1.00 95.62 234 LYS A N 1
ATOM 1889 C CA . LYS A 1 234 ? 27.575 2.947 -47.212 1.00 95.62 234 LYS A CA 1
ATOM 1890 C C . LYS A 1 234 ? 28.221 1.821 -48.010 1.00 95.62 234 LYS A C 1
ATOM 1892 O O . LYS A 1 234 ? 28.773 2.080 -49.074 1.00 95.62 234 LYS A O 1
ATOM 1897 N N . PHE A 1 235 ? 28.130 0.582 -47.528 1.00 94.62 235 PHE A N 1
ATOM 1898 C CA . PHE A 1 235 ? 28.690 -0.573 -48.224 1.00 94.62 235 PHE A CA 1
ATOM 1899 C C . PHE A 1 235 ? 28.015 -0.799 -49.580 1.00 94.62 235 PHE A C 1
ATOM 1901 O O . PHE A 1 235 ? 28.696 -1.036 -50.573 1.00 94.62 235 PHE A O 1
ATOM 1908 N N . THR A 1 236 ? 26.689 -0.665 -49.642 1.00 95.31 236 THR A N 1
ATOM 1909 C CA . THR A 1 236 ? 25.914 -0.793 -50.883 1.00 95.31 236 THR A CA 1
ATOM 1910 C C . THR A 1 236 ? 26.328 0.266 -51.906 1.00 95.31 236 THR A C 1
ATOM 1912 O O . THR A 1 236 ? 26.553 -0.059 -53.074 1.00 95.31 236 THR A O 1
ATOM 1915 N N . ASN A 1 237 ? 26.497 1.517 -51.468 1.00 95.50 237 ASN A N 1
ATOM 1916 C CA . ASN A 1 237 ? 26.957 2.608 -52.326 1.00 95.50 237 ASN A CA 1
ATOM 1917 C C . ASN A 1 237 ? 28.385 2.374 -52.841 1.00 95.50 237 ASN A C 1
ATOM 1919 O O . ASN A 1 237 ? 28.627 2.495 -54.042 1.00 95.50 237 ASN A O 1
ATOM 1923 N N . GLU A 1 238 ? 29.320 1.989 -51.967 1.00 94.12 238 GLU A N 1
ATOM 1924 C CA . GLU A 1 238 ? 30.702 1.687 -52.366 1.00 94.12 238 GLU A CA 1
ATOM 1925 C C . GLU A 1 238 ? 30.777 0.491 -53.320 1.00 94.12 238 GLU A C 1
ATOM 1927 O O . GLU A 1 238 ? 31.449 0.551 -54.348 1.00 94.12 238 GLU A O 1
ATOM 1932 N N . TYR A 1 239 ? 30.026 -0.576 -53.044 1.00 93.88 239 TYR A N 1
ATOM 1933 C CA . TYR A 1 239 ? 29.937 -1.738 -53.926 1.00 93.88 239 TYR A CA 1
ATOM 1934 C C . TYR A 1 239 ? 29.411 -1.358 -55.319 1.00 93.88 239 TYR A C 1
ATOM 1936 O O . TYR A 1 239 ? 29.972 -1.775 -56.335 1.00 93.88 239 TYR A O 1
ATOM 1944 N N . SER A 1 240 ? 28.377 -0.512 -55.382 1.00 94.69 240 SER A N 1
ATOM 1945 C CA . SER A 1 240 ? 27.855 0.012 -56.648 1.00 94.69 240 SER A CA 1
ATOM 1946 C C . SER A 1 240 ? 28.893 0.855 -57.398 1.00 94.69 240 SER A C 1
ATOM 1948 O O . SER A 1 240 ? 29.015 0.725 -58.617 1.00 94.69 240 SER A O 1
ATOM 1950 N N . ASN A 1 241 ? 29.650 1.702 -56.695 1.00 95.06 241 ASN A N 1
ATOM 1951 C CA . ASN A 1 241 ? 30.702 2.526 -57.295 1.00 95.06 241 ASN A CA 1
ATOM 1952 C C . ASN A 1 241 ? 31.837 1.670 -57.871 1.00 95.06 241 ASN A C 1
ATOM 1954 O O . ASN A 1 241 ? 32.277 1.914 -58.994 1.00 95.06 241 ASN A O 1
ATOM 1958 N N . ILE A 1 242 ? 32.271 0.640 -57.137 1.00 94.25 242 ILE A N 1
ATOM 1959 C CA . ILE A 1 242 ? 33.296 -0.308 -57.592 1.00 94.25 242 ILE A CA 1
ATOM 1960 C C . ILE A 1 242 ? 32.828 -1.036 -58.852 1.00 94.25 242 ILE A C 1
ATOM 1962 O O . ILE A 1 242 ? 33.564 -1.083 -59.835 1.00 94.25 242 ILE A O 1
ATOM 1966 N N . ASN A 1 243 ? 31.600 -1.562 -58.857 1.00 93.25 243 ASN A N 1
ATOM 1967 C CA . ASN A 1 243 ? 31.058 -2.261 -60.023 1.00 93.25 243 ASN A CA 1
ATOM 1968 C C . ASN A 1 243 ? 30.974 -1.355 -61.254 1.00 93.25 243 ASN A C 1
ATOM 1970 O O . ASN A 1 243 ? 31.348 -1.781 -62.344 1.00 93.25 243 ASN A O 1
ATOM 1974 N N . LYS A 1 244 ? 30.549 -0.099 -61.079 1.00 93.94 244 LYS A N 1
ATOM 1975 C CA . LYS A 1 244 ? 30.533 0.882 -62.168 1.00 93.94 244 LYS A CA 1
ATOM 1976 C C . LYS A 1 244 ? 31.940 1.148 -62.706 1.00 93.94 244 LYS A C 1
ATOM 1978 O O . LYS A 1 244 ? 32.143 1.113 -63.913 1.00 93.94 244 LYS A O 1
ATOM 1983 N N . GLY A 1 245 ? 32.919 1.340 -61.821 1.00 91.94 245 GLY A N 1
ATOM 1984 C CA . GLY A 1 245 ? 34.318 1.511 -62.219 1.00 91.94 245 GLY A CA 1
ATOM 1985 C C . GLY A 1 245 ? 34.866 0.304 -62.988 1.00 91.94 245 GLY A C 1
ATOM 1986 O O . GLY A 1 245 ? 35.530 0.475 -64.007 1.00 91.94 245 GLY A O 1
ATOM 1987 N N . LEU A 1 246 ? 34.548 -0.920 -62.552 1.00 93.50 246 LEU A N 1
ATOM 1988 C CA . LEU A 1 246 ? 34.919 -2.148 -63.268 1.00 93.50 246 LEU A CA 1
ATOM 1989 C C . LEU A 1 246 ? 34.257 -2.240 -64.651 1.00 93.50 246 LEU A C 1
ATOM 1991 O O . LEU A 1 246 ? 34.897 -2.683 -65.607 1.00 93.50 246 LEU A O 1
ATOM 1995 N N . GLU A 1 247 ? 32.998 -1.817 -64.773 1.00 92.56 247 GLU A N 1
ATOM 1996 C CA . GLU A 1 247 ? 32.279 -1.769 -66.048 1.00 92.56 247 GLU A CA 1
ATOM 1997 C C . 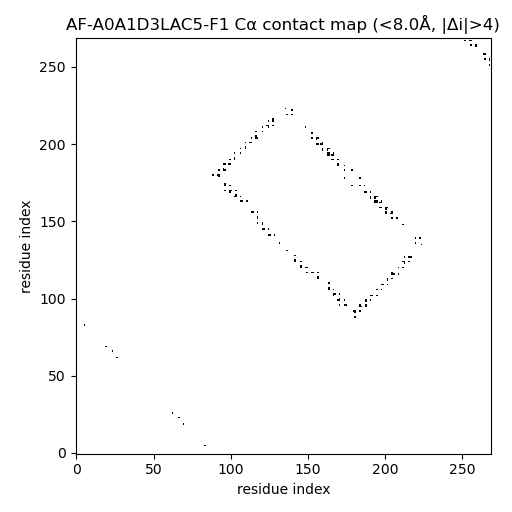GLU A 1 247 ? 32.899 -0.741 -67.007 1.00 92.56 247 GLU A C 1
ATOM 1999 O O . GLU A 1 247 ? 33.136 -1.056 -68.174 1.00 92.56 247 GLU A O 1
ATOM 2004 N N . ASP A 1 248 ? 33.230 0.454 -66.513 1.00 92.25 248 ASP A N 1
ATOM 2005 C CA . ASP A 1 248 ? 33.870 1.518 -67.294 1.00 92.25 248 ASP A CA 1
ATOM 2006 C C . ASP A 1 248 ? 35.271 1.096 -67.779 1.00 92.25 248 ASP A C 1
ATOM 2008 O O . ASP A 1 248 ? 35.601 1.272 -68.956 1.00 92.25 248 ASP A O 1
ATOM 2012 N N . ILE A 1 249 ? 36.065 0.443 -66.919 1.00 89.50 249 ILE A N 1
ATOM 2013 C CA . ILE A 1 249 ? 37.357 -0.158 -67.299 1.00 89.50 249 ILE A CA 1
ATOM 2014 C C . ILE A 1 249 ? 37.156 -1.230 -68.376 1.00 89.50 249 ILE A C 1
ATOM 2016 O O . ILE A 1 249 ? 37.889 -1.259 -69.364 1.00 89.50 249 ILE A O 1
ATOM 2020 N N . SER A 1 250 ? 36.158 -2.103 -68.215 1.00 89.94 250 SER A N 1
ATOM 2021 C CA . SER A 1 250 ? 35.880 -3.174 -69.179 1.00 89.94 250 SER A CA 1
ATOM 2022 C C . SER A 1 250 ? 35.505 -2.613 -70.554 1.00 89.94 250 SER A C 1
ATOM 2024 O O . SER A 1 250 ? 36.048 -3.070 -71.560 1.00 89.94 250 SER A O 1
ATOM 2026 N N . LYS A 1 251 ? 34.654 -1.577 -70.598 1.00 88.50 251 LYS A N 1
ATOM 2027 C CA . LYS A 1 251 ? 34.293 -0.857 -71.832 1.00 88.50 251 LYS A CA 1
ATOM 2028 C C . LYS A 1 251 ? 35.504 -0.196 -72.483 1.00 88.50 251 LYS A C 1
ATOM 2030 O O . LYS A 1 251 ? 35.677 -0.307 -73.692 1.00 88.50 251 LYS A O 1
ATOM 2035 N N . SER A 1 252 ? 36.359 0.460 -71.696 1.00 84.75 252 SER A N 1
ATOM 2036 C CA . SER A 1 252 ? 37.595 1.067 -72.204 1.00 84.75 252 SER A CA 1
ATOM 2037 C C . SER A 1 252 ? 38.520 0.014 -72.832 1.00 84.75 252 SER A C 1
ATOM 2039 O O . SER A 1 252 ? 38.964 0.183 -73.967 1.00 84.75 252 SER A O 1
ATOM 2041 N N . ILE A 1 253 ? 38.726 -1.128 -72.163 1.00 84.88 253 ILE A N 1
ATOM 2042 C CA . ILE A 1 253 ? 39.519 -2.250 -72.696 1.00 84.88 253 ILE A CA 1
ATOM 2043 C C . ILE A 1 253 ? 38.924 -2.786 -74.005 1.00 84.88 253 ILE A C 1
ATOM 2045 O O . ILE A 1 253 ? 39.666 -3.091 -74.939 1.00 84.88 253 ILE A O 1
ATOM 2049 N N . GLU A 1 254 ? 37.603 -2.939 -74.082 1.00 84.25 254 GLU A N 1
ATOM 2050 C CA . GLU A 1 254 ? 36.924 -3.415 -75.289 1.00 84.25 254 GLU A CA 1
ATOM 2051 C C . GLU A 1 254 ? 37.066 -2.427 -76.455 1.00 84.25 254 GLU A C 1
ATOM 2053 O O . GLU A 1 254 ? 37.407 -2.837 -77.566 1.00 84.25 254 GLU A O 1
ATOM 2058 N N . ASN A 1 255 ? 36.913 -1.127 -76.193 1.00 82.12 255 ASN A N 1
ATOM 2059 C CA . ASN A 1 255 ? 37.135 -0.074 -77.185 1.00 82.12 255 ASN A CA 1
ATOM 2060 C C . ASN A 1 255 ? 38.577 -0.082 -77.714 1.00 82.12 255 ASN A C 1
ATOM 2062 O O . ASN A 1 255 ? 38.783 -0.010 -78.923 1.00 82.12 255 ASN A O 1
ATOM 2066 N N . VAL A 1 256 ? 39.569 -0.235 -76.829 1.00 78.88 256 VAL A N 1
ATOM 2067 C CA . VAL A 1 256 ? 40.989 -0.356 -77.202 1.00 78.88 256 VAL A CA 1
ATOM 2068 C C . VAL A 1 256 ? 41.235 -1.587 -78.079 1.00 78.88 256 VAL A C 1
ATOM 2070 O O . VAL A 1 25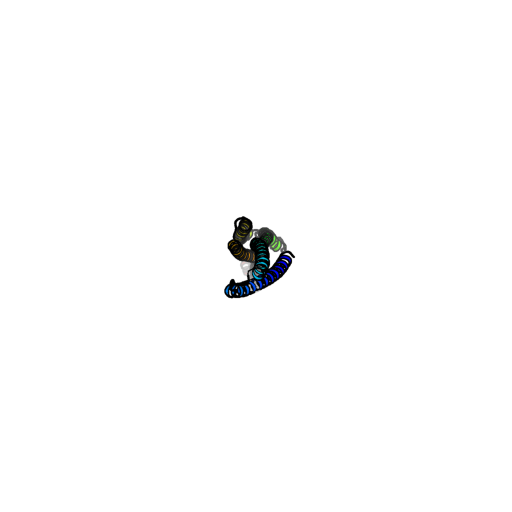6 ? 41.905 -1.480 -79.101 1.00 78.88 256 VAL A O 1
ATOM 2073 N N . LYS A 1 257 ? 40.673 -2.754 -77.729 1.00 79.06 257 LYS A N 1
ATOM 2074 C CA . LYS A 1 257 ? 40.820 -3.991 -78.525 1.00 79.06 257 LYS A CA 1
ATOM 2075 C C . LYS A 1 257 ? 40.225 -3.880 -79.927 1.00 79.06 257 LYS A C 1
ATOM 2077 O O . LYS A 1 257 ? 40.736 -4.511 -80.848 1.00 79.06 257 LYS A O 1
ATOM 2082 N N . ASN A 1 258 ? 39.135 -3.131 -80.065 1.00 75.75 258 ASN A N 1
ATOM 2083 C CA . ASN A 1 258 ? 38.402 -2.986 -81.320 1.00 75.75 258 ASN A CA 1
ATOM 2084 C C . ASN A 1 258 ? 38.903 -1.814 -82.183 1.00 75.75 258 ASN A C 1
ATOM 2086 O O . ASN A 1 258 ? 38.420 -1.648 -83.303 1.00 75.75 258 ASN A O 1
ATOM 2090 N N . SER A 1 259 ? 39.858 -1.011 -81.701 1.00 69.56 259 SER A N 1
ATOM 2091 C CA . SER A 1 259 ? 40.475 0.050 -82.499 1.00 69.56 259 SER A CA 1
ATOM 2092 C C . SER A 1 259 ? 41.531 -0.528 -83.448 1.00 69.56 259 SER A C 1
ATOM 2094 O O . SER A 1 259 ? 42.447 -1.236 -83.036 1.00 69.56 259 SER A O 1
ATOM 2096 N N . THR A 1 260 ? 41.392 -0.233 -84.742 1.00 62.72 260 THR A N 1
ATOM 2097 C CA . THR A 1 260 ? 42.298 -0.681 -85.817 1.00 62.72 260 THR A CA 1
ATOM 2098 C C . THR A 1 260 ? 43.252 0.408 -86.315 1.00 62.72 260 THR A C 1
ATOM 2100 O O . THR A 1 260 ? 43.980 0.162 -87.273 1.00 62.72 260 THR A O 1
ATOM 2103 N N . ASP A 1 261 ? 43.252 1.599 -85.709 1.00 58.88 261 ASP A N 1
ATOM 2104 C CA . ASP A 1 261 ? 44.024 2.753 -86.187 1.00 58.88 261 ASP A CA 1
ATOM 2105 C C . ASP A 1 261 ? 44.773 3.435 -85.026 1.00 58.88 261 ASP A C 1
ATOM 2107 O O . ASP A 1 261 ? 44.165 3.820 -84.027 1.00 58.88 261 ASP A O 1
ATOM 2111 N N . GLU A 1 262 ? 46.098 3.585 -85.139 1.00 58.50 262 GLU A N 1
ATOM 2112 C CA . GLU A 1 262 ? 46.977 4.091 -84.063 1.00 58.50 262 GLU A CA 1
ATOM 2113 C C . GLU A 1 262 ? 46.591 5.502 -83.588 1.00 58.50 262 GLU A C 1
ATOM 2115 O O . GLU A 1 262 ? 46.716 5.811 -82.404 1.00 58.50 262 GLU A O 1
ATOM 2120 N N . ASN A 1 263 ? 46.053 6.344 -84.478 1.00 58.59 263 ASN A N 1
ATOM 2121 C CA . ASN A 1 263 ? 45.585 7.688 -84.119 1.00 58.59 263 ASN A CA 1
ATOM 2122 C C . ASN A 1 263 ? 44.271 7.676 -83.319 1.00 58.59 263 ASN A C 1
ATOM 2124 O O . ASN A 1 263 ? 44.021 8.600 -82.553 1.00 58.59 263 ASN A O 1
ATOM 2128 N N . SER A 1 264 ? 43.447 6.631 -83.452 1.00 58.84 264 SER A N 1
ATOM 2129 C CA . SER A 1 264 ? 42.189 6.489 -82.704 1.00 58.84 264 SER A CA 1
ATOM 2130 C C . SER A 1 264 ? 42.418 6.091 -81.243 1.00 58.84 264 SER A C 1
ATOM 2132 O O . SER A 1 264 ? 41.548 6.338 -80.412 1.00 58.84 264 SER A O 1
ATOM 2134 N N . LEU A 1 265 ? 43.559 5.479 -80.918 1.00 54.75 265 LEU A N 1
ATOM 2135 C CA . LEU A 1 265 ? 43.914 5.089 -79.550 1.00 54.75 265 LEU A CA 1
ATOM 2136 C C . LEU A 1 265 ? 44.188 6.296 -78.643 1.00 54.75 265 LEU A C 1
ATOM 2138 O O . LEU A 1 265 ? 43.936 6.214 -77.444 1.00 54.75 265 LEU A O 1
ATOM 2142 N N . PHE A 1 266 ? 44.667 7.408 -79.210 1.00 56.06 266 PHE A N 1
ATOM 2143 C CA . PHE A 1 266 ? 44.977 8.631 -78.462 1.00 56.06 266 PHE A CA 1
ATOM 2144 C C . PHE A 1 266 ? 43.728 9.393 -77.997 1.00 56.06 266 PHE A C 1
ATOM 2146 O O . PHE A 1 266 ? 43.793 10.072 -76.980 1.00 56.06 266 PHE A O 1
ATOM 2153 N N . ASP A 1 267 ? 42.605 9.254 -78.710 1.00 58.06 267 ASP A N 1
ATOM 2154 C CA . ASP A 1 267 ? 41.320 9.878 -78.354 1.00 58.06 267 ASP A CA 1
ATOM 2155 C C . ASP A 1 267 ? 40.469 9.005 -77.401 1.00 58.06 267 ASP A C 1
ATOM 2157 O O . ASP A 1 267 ? 39.453 9.465 -76.880 1.00 58.06 267 ASP A O 1
ATOM 2161 N N . ILE A 1 268 ? 40.849 7.734 -77.195 1.00 56.50 268 ILE A N 1
ATOM 2162 C CA . ILE A 1 268 ? 40.136 6.752 -76.348 1.00 56.50 268 ILE A CA 1
ATOM 2163 C C . ILE A 1 268 ? 40.726 6.665 -74.924 1.00 56.50 268 ILE A C 1
ATOM 2165 O O . ILE A 1 268 ? 40.021 6.241 -74.003 1.00 56.50 268 ILE A O 1
ATOM 2169 N N . LEU A 1 269 ? 42.001 7.032 -74.750 1.00 52.41 269 LEU A N 1
ATOM 2170 C CA . LEU A 1 269 ? 42.728 7.076 -73.470 1.00 52.41 269 LEU A CA 1
ATOM 2171 C C . LEU A 1 269 ? 42.483 8.387 -72.712 1.00 52.41 269 LEU A C 1
ATOM 2173 O O . LEU A 1 269 ? 42.377 8.307 -71.467 1.00 52.41 269 LEU A O 1
#

Foldseek 3Di:
DVVVVVVVVVVVVVVVVVVVVVVVVVVVVVVVVVVVVVVVDDPPPPPVVVVVVVVVVVVVVVVVVVVVVVVVVVVVVVVVVVVVVVVVQVVLLVVLLVLLVVLLVLLVVLLVLLVVLLVCLLVLLVVLVVVDDPVLCVPPDSCPCVVVLSVVSVVLNVQSVVLSVLSVVLSVVSPDPPDGSVRSNVSSVSSVVSSVSNVVSSVVSVVSSVVSSVVSNVVSVVSNVVVVVVVVVVVVVVVVVVVVVVVVVVVLVVVCVPDPDPVVNVVSD